Protein AF-A0A6M8VHC8-F1 (afdb_monomer_lite)

Foldseek 3Di:
DFQFAQKEWEWEFDPQWIKIKIFGFPGGDRHDPDFAAPPDPDDPPCVRTPDIDMDTDRDGQADPQQKHKDKDQQAASGKYKYKYDAQKDWQAKDKPPPPFDWWWYADPDRIIIIMTTHNDRDRIMMIITGMDGPPVPLNVVCVVPRRPPQSGVQSVVNNHVHPVPVVPPPPPVPQPPDQKAALVSLCVVLVHDSVVLVVCCVVVNFPADPPRMHGPVSSVVSSVVVVVD

Secondary structure (DSSP, 8-state):
-PEEEEEEEEEEEETTEEEEEEEEEEEEEEE----SB-S-SS-S-GGGEEEEEEEEESS-SS-TTSEEEE--B--TTEEEEEEPPTTEEEEEEEEESTT-EEEEEE-STT-EEEEEE--SS-SB-EEEEEEEE-TT-HHHHHHH-TT-HHHHHHHHHHHHHGGG-TT-S---TTTSS-SEE-HHHHHHHTTS-HHHHHHHHHTTSS--BTTTBEEHHHHHHHHHHHHT-

pLDDT: mean 82.83, std 14.32, range [35.38, 96.88]

Structure (mmCIF, N/CA/C/O backbone):
data_AF-A0A6M8VHC8-F1
#
_entry.id   AF-A0A6M8VHC8-F1
#
loop_
_atom_site.group_PDB
_atom_site.id
_atom_site.type_symbol
_atom_site.label_atom_id
_atom_site.label_alt_id
_atom_site.label_comp_id
_atom_site.label_asym_id
_atom_site.label_entity_id
_atom_site.label_seq_id
_atom_site.pdbx_PDB_ins_code
_atom_site.Cartn_x
_atom_site.Cartn_y
_atom_site.Cartn_z
_atom_site.occupancy
_atom_site.B_iso_or_equiv
_atom_site.auth_seq_id
_atom_site.auth_comp_id
_atom_site.auth_asym_id
_atom_site.auth_atom_id
_atom_site.pdbx_PDB_model_num
ATOM 1 N N . MET A 1 1 ? 18.637 -3.101 5.398 1.00 49.88 1 MET A N 1
ATOM 2 C CA . MET A 1 1 ? 18.986 -3.642 4.068 1.00 49.88 1 MET A CA 1
ATOM 3 C C . MET A 1 1 ? 18.453 -2.667 3.037 1.00 49.88 1 MET A C 1
ATOM 5 O O . MET A 1 1 ? 17.300 -2.279 3.172 1.00 49.88 1 MET A O 1
ATOM 9 N N . SER A 1 2 ? 19.282 -2.208 2.101 1.00 62.84 2 SER A N 1
ATOM 10 C CA . SER A 1 2 ? 18.832 -1.431 0.941 1.00 62.84 2 SER A CA 1
ATOM 11 C C . SER A 1 2 ? 18.176 -2.373 -0.071 1.00 62.84 2 SER A C 1
ATOM 13 O O . SER A 1 2 ? 18.635 -3.503 -0.261 1.00 62.84 2 SER A O 1
ATOM 15 N N . TYR A 1 3 ? 17.077 -1.940 -0.690 1.00 70.50 3 TYR A N 1
ATOM 16 C CA . TYR A 1 3 ? 16.506 -2.662 -1.825 1.00 70.50 3 TYR A CA 1
ATOM 17 C C . TYR A 1 3 ? 17.314 -2.316 -3.067 1.00 70.50 3 TYR A C 1
ATOM 19 O O . TYR A 1 3 ? 17.690 -1.162 -3.254 1.00 70.50 3 TYR A O 1
ATOM 27 N N . LYS A 1 4 ? 17.575 -3.295 -3.930 1.00 81.56 4 LYS A N 1
ATOM 28 C CA . LYS A 1 4 ? 18.072 -3.008 -5.276 1.00 81.56 4 LYS A CA 1
ATOM 29 C C . LYS A 1 4 ? 16.857 -2.838 -6.166 1.00 81.56 4 LYS A C 1
ATOM 31 O O . LYS A 1 4 ? 16.058 -3.764 -6.222 1.00 81.56 4 LYS A O 1
ATOM 36 N N . LEU A 1 5 ? 16.706 -1.683 -6.807 1.00 84.94 5 LEU A N 1
ATOM 37 C CA . LEU A 1 5 ? 15.570 -1.402 -7.686 1.00 84.94 5 LEU A CA 1
ATOM 38 C C . LEU A 1 5 ? 16.016 -1.233 -9.133 1.00 84.94 5 LEU A C 1
ATOM 40 O O . LEU A 1 5 ? 16.998 -0.543 -9.397 1.00 84.94 5 LEU A O 1
ATOM 44 N N . ASN A 1 6 ? 15.258 -1.807 -10.065 1.00 88.12 6 ASN A N 1
ATOM 45 C CA . ASN A 1 6 ? 15.418 -1.586 -11.509 1.00 88.12 6 ASN A CA 1
ATOM 46 C C . ASN A 1 6 ? 14.180 -0.957 -12.175 1.00 88.12 6 ASN A C 1
ATOM 48 O O . ASN A 1 6 ? 14.287 -0.418 -13.277 1.00 88.12 6 ASN A O 1
ATOM 52 N N . LYS A 1 7 ? 13.022 -1.000 -11.512 1.00 91.62 7 LYS A N 1
ATOM 53 C CA . LYS A 1 7 ? 11.763 -0.452 -12.006 1.00 91.62 7 LYS A CA 1
ATOM 54 C C . LYS A 1 7 ? 10.879 -0.020 -10.848 1.00 91.62 7 LYS A C 1
ATOM 56 O O . LYS A 1 7 ? 10.803 -0.699 -9.823 1.00 91.62 7 LYS A O 1
ATOM 61 N N . ILE A 1 8 ? 10.208 1.109 -11.029 1.00 91.88 8 ILE A N 1
ATOM 62 C CA . ILE A 1 8 ? 9.225 1.644 -10.092 1.00 91.88 8 ILE A CA 1
ATOM 63 C C . ILE A 1 8 ? 7.932 1.866 -10.868 1.00 91.88 8 ILE A C 1
ATOM 65 O O . ILE A 1 8 ? 7.933 2.551 -11.890 1.00 91.88 8 ILE A O 1
ATOM 69 N N . ILE A 1 9 ? 6.832 1.303 -10.389 1.00 93.94 9 ILE A N 1
ATOM 70 C CA . ILE A 1 9 ? 5.489 1.630 -10.867 1.00 93.94 9 ILE A CA 1
ATOM 71 C C . ILE A 1 9 ? 4.755 2.280 -9.703 1.00 93.94 9 ILE A C 1
ATOM 73 O O . ILE A 1 9 ? 4.694 1.705 -8.623 1.00 93.94 9 ILE A O 1
ATOM 77 N N . PHE A 1 10 ? 4.225 3.476 -9.910 1.00 93.06 10 PHE A N 1
ATOM 78 C CA . PHE A 1 10 ? 3.461 4.208 -8.911 1.00 93.06 10 PHE A CA 1
ATOM 79 C C . PHE A 1 10 ? 2.062 4.463 -9.463 1.00 93.06 10 PHE A C 1
ATOM 81 O O . PHE A 1 10 ? 1.907 5.209 -10.423 1.00 93.06 10 PHE A O 1
ATOM 88 N N . GLU A 1 11 ? 1.059 3.844 -8.857 1.00 94.88 11 GLU A N 1
ATOM 89 C CA . GLU A 1 11 ? -0.348 4.000 -9.199 1.00 94.88 11 GLU A CA 1
ATOM 90 C C . GLU A 1 11 ? -1.107 4.752 -8.100 1.00 94.88 11 GLU A C 1
ATOM 92 O O . GLU A 1 11 ? -0.976 4.434 -6.915 1.00 94.88 11 GLU A O 1
ATOM 97 N N . ARG A 1 12 ? -1.878 5.766 -8.499 1.00 94.44 12 ARG A N 1
ATOM 98 C CA . ARG A 1 12 ? -2.651 6.646 -7.617 1.00 94.44 12 ARG A CA 1
ATOM 99 C C . ARG A 1 12 ? -4.134 6.487 -7.878 1.00 94.44 12 ARG A C 1
ATOM 101 O O . ARG A 1 12 ? -4.587 6.759 -8.987 1.00 94.44 12 ARG A O 1
ATOM 108 N N . ASP A 1 13 ? -4.867 6.071 -6.857 1.00 95.50 13 ASP A N 1
ATOM 109 C CA . ASP A 1 13 ? -6.321 5.949 -6.881 1.00 95.50 13 ASP A CA 1
ATOM 110 C C . ASP A 1 13 ? -7.000 7.303 -6.659 1.00 95.50 13 ASP A C 1
ATOM 112 O O . ASP A 1 13 ? -6.651 8.055 -5.747 1.00 95.50 13 ASP A O 1
ATOM 116 N N . TRP A 1 14 ? -8.030 7.570 -7.457 1.00 93.00 14 TRP A N 1
ATOM 117 C CA . TRP A 1 14 ? -8.882 8.745 -7.355 1.00 93.00 14 TRP A CA 1
ATOM 118 C C . TRP A 1 14 ? -10.358 8.348 -7.469 1.00 93.00 14 TRP A C 1
ATOM 120 O O . TRP A 1 14 ? -10.718 7.329 -8.054 1.00 93.00 14 TRP A O 1
ATOM 130 N N . ASP A 1 15 ? -11.263 9.204 -6.990 1.00 89.50 15 ASP A N 1
ATOM 131 C CA . ASP A 1 15 ? -12.710 8.960 -7.127 1.00 89.50 15 ASP A CA 1
ATOM 132 C C . ASP A 1 15 ? -13.170 8.833 -8.588 1.00 89.50 15 ASP A C 1
ATOM 134 O O . ASP A 1 15 ? -14.149 8.145 -8.881 1.00 89.50 15 ASP A O 1
ATOM 138 N N . TRP A 1 16 ? -12.471 9.504 -9.503 1.00 90.94 16 TRP A N 1
ATOM 139 C CA . TRP A 1 16 ? -12.795 9.551 -10.926 1.00 90.94 16 TRP A CA 1
ATOM 140 C C . TRP A 1 16 ? -12.050 8.506 -11.766 1.00 90.94 16 TRP A C 1
ATOM 142 O O . TRP A 1 16 ? -12.351 8.376 -12.951 1.00 90.94 16 TRP A O 1
ATOM 152 N N . GLY A 1 17 ? -11.072 7.789 -11.207 1.00 93.12 17 GLY A N 1
ATOM 153 C CA . GLY A 1 17 ? -10.149 6.984 -12.001 1.00 93.12 17 GLY A CA 1
ATOM 154 C C . GLY A 1 17 ? -8.823 6.731 -11.299 1.00 93.12 17 GLY A C 1
ATOM 155 O O . GLY A 1 17 ? -8.775 6.636 -10.078 1.00 93.12 17 GLY A O 1
ATOM 156 N N . TYR A 1 18 ? -7.744 6.619 -12.066 1.00 95.38 18 TYR A N 1
ATOM 157 C CA . TYR A 1 18 ? -6.399 6.482 -11.515 1.00 95.38 18 TYR A CA 1
ATOM 158 C C . TYR A 1 18 ? -5.318 6.982 -12.473 1.00 95.38 18 TYR A C 1
ATOM 160 O O . TYR A 1 18 ? -5.522 7.100 -13.686 1.00 95.38 18 TYR A O 1
ATOM 168 N N . GLU A 1 19 ? -4.149 7.255 -11.905 1.00 94.94 19 GLU A N 1
ATOM 169 C CA . GLU A 1 19 ? -2.941 7.643 -12.630 1.00 94.94 19 GLU A CA 1
ATOM 170 C C . GLU A 1 19 ? -1.844 6.611 -12.385 1.00 94.94 19 GLU A C 1
ATOM 172 O O . GLU A 1 19 ? -1.591 6.237 -11.244 1.00 94.94 19 GLU A O 1
ATOM 177 N N . THR A 1 20 ? -1.151 6.186 -13.436 1.00 94.31 20 THR A N 1
ATOM 178 C CA . THR A 1 20 ? -0.015 5.266 -13.334 1.00 94.31 20 THR A CA 1
ATOM 179 C C . THR A 1 20 ? 1.246 5.941 -13.850 1.00 94.31 20 THR A C 1
ATOM 181 O O . THR A 1 20 ? 1.299 6.425 -14.978 1.00 94.31 20 THR A O 1
ATOM 184 N N . TYR A 1 21 ? 2.308 5.907 -13.057 1.00 91.81 21 TYR A N 1
ATOM 185 C CA . TYR A 1 21 ? 3.626 6.420 -13.396 1.00 91.81 21 TYR A CA 1
ATOM 186 C C . TYR A 1 21 ? 4.632 5.275 -13.395 1.00 91.81 21 TYR A C 1
ATOM 188 O O . TYR A 1 21 ? 4.959 4.715 -12.351 1.00 91.81 21 TYR A O 1
ATOM 196 N N . THR A 1 22 ? 5.138 4.918 -14.573 1.00 92.38 22 THR A N 1
ATOM 197 C CA . THR A 1 22 ? 6.193 3.904 -14.702 1.00 92.38 22 THR A CA 1
ATOM 198 C C . THR A 1 22 ? 7.549 4.566 -14.896 1.00 92.38 22 THR A C 1
ATOM 200 O O . THR A 1 22 ? 7.709 5.390 -15.800 1.00 92.38 22 THR A O 1
ATOM 203 N N . TYR A 1 23 ? 8.520 4.162 -14.082 1.00 90.56 23 TYR A N 1
ATOM 204 C CA . TYR A 1 23 ? 9.915 4.577 -14.140 1.00 90.56 23 TYR A CA 1
ATOM 205 C C . TYR A 1 23 ? 10.796 3.346 -14.339 1.00 90.56 23 TYR A C 1
ATOM 207 O O . TYR A 1 23 ? 10.978 2.543 -13.422 1.00 90.56 23 TYR A O 1
ATOM 215 N N . ASP A 1 24 ? 11.371 3.217 -15.529 1.00 89.19 24 ASP A N 1
ATOM 216 C CA . ASP A 1 24 ? 12.430 2.242 -15.775 1.00 89.19 24 ASP A CA 1
ATOM 217 C C . ASP A 1 24 ? 13.766 2.875 -15.361 1.00 89.19 24 ASP A C 1
ATOM 219 O O . ASP A 1 24 ? 14.033 4.039 -15.682 1.00 89.19 24 ASP A O 1
ATOM 223 N N . LEU A 1 25 ? 14.613 2.141 -14.640 1.00 86.44 25 LEU A N 1
ATOM 224 C CA . LEU A 1 25 ? 15.902 2.639 -14.156 1.00 86.44 25 LEU A CA 1
ATOM 225 C C . LEU A 1 25 ? 17.043 2.150 -15.058 1.00 86.44 25 LEU A C 1
ATOM 227 O O . LEU A 1 25 ? 17.013 1.038 -15.580 1.00 86.44 25 LEU A O 1
ATOM 231 N N . LYS A 1 26 ? 18.062 2.991 -15.275 1.00 76.81 26 LYS A N 1
ATOM 232 C CA . LYS A 1 26 ? 19.232 2.663 -16.117 1.00 76.81 26 LYS A CA 1
ATOM 233 C C . LYS A 1 26 ? 20.161 1.649 -15.464 1.00 76.81 26 LYS A C 1
ATOM 235 O O . LYS A 1 26 ? 20.796 0.856 -16.151 1.00 76.81 26 LYS A O 1
ATOM 240 N N . THR A 1 27 ? 20.274 1.723 -14.147 1.00 73.38 27 THR A N 1
ATOM 241 C CA . THR A 1 27 ? 21.128 0.871 -13.325 1.00 73.38 27 THR A CA 1
ATOM 242 C C . THR A 1 27 ? 20.366 0.491 -12.073 1.00 73.38 27 THR A C 1
ATOM 244 O O . THR A 1 27 ? 19.494 1.242 -11.634 1.00 73.38 27 THR A O 1
ATOM 247 N N . GLU A 1 28 ? 20.722 -0.644 -11.476 1.00 77.81 28 GLU A N 1
ATOM 248 C CA . GLU A 1 28 ? 20.210 -0.988 -10.154 1.00 77.81 28 GLU A CA 1
ATOM 249 C C . GLU A 1 28 ? 20.596 0.107 -9.163 1.00 77.81 28 GLU A C 1
ATOM 251 O O . GLU A 1 28 ? 21.781 0.396 -8.979 1.00 77.81 28 GLU A O 1
ATOM 256 N N . ILE A 1 29 ? 19.598 0.730 -8.547 1.00 74.81 29 ILE A N 1
ATOM 257 C CA . ILE A 1 29 ? 19.823 1.716 -7.493 1.00 74.81 29 ILE A CA 1
ATOM 258 C C . ILE A 1 29 ? 19.667 1.038 -6.141 1.00 74.81 29 ILE A C 1
ATOM 260 O O . ILE A 1 29 ? 18.779 0.204 -5.954 1.00 74.81 29 ILE A O 1
ATOM 264 N N . GLU A 1 30 ? 20.504 1.422 -5.182 1.00 70.81 30 GLU A N 1
ATOM 265 C CA . GLU A 1 30 ? 20.215 1.138 -3.785 1.00 70.81 30 GLU A CA 1
ATOM 266 C C . GLU A 1 30 ? 19.152 2.112 -3.302 1.00 70.81 30 GLU A C 1
ATOM 268 O O . GLU A 1 30 ? 19.402 3.300 -3.099 1.00 70.81 30 GLU A O 1
ATOM 273 N N . PHE A 1 31 ? 17.943 1.599 -3.135 1.00 67.69 31 PHE A N 1
ATOM 274 C CA . PHE A 1 31 ? 16.852 2.355 -2.572 1.00 67.69 31 PHE A CA 1
ATOM 275 C C . PHE A 1 31 ? 16.865 2.192 -1.050 1.00 67.69 31 PHE A C 1
ATOM 277 O O . PHE A 1 31 ? 16.838 1.057 -0.546 1.00 67.69 31 PHE A O 1
ATOM 284 N N . PRO A 1 32 ? 16.953 3.300 -0.294 1.00 62.78 32 PRO A N 1
ATOM 285 C CA . PRO A 1 32 ? 17.014 3.228 1.150 1.00 62.78 32 PRO A CA 1
ATOM 286 C C . PRO A 1 32 ? 15.707 2.649 1.681 1.00 62.78 32 PRO A C 1
ATOM 288 O O . PRO A 1 32 ? 14.615 3.007 1.241 1.00 62.78 32 PRO A O 1
ATOM 291 N N . PHE A 1 33 ? 15.818 1.779 2.680 1.00 62.81 33 PHE A N 1
ATOM 292 C CA . PHE A 1 33 ? 14.670 1.477 3.516 1.00 62.81 33 PHE A CA 1
ATOM 293 C C . PHE A 1 33 ? 14.311 2.752 4.291 1.00 62.81 33 PHE A C 1
ATOM 295 O O . PHE A 1 33 ? 14.992 3.116 5.249 1.00 62.81 33 PHE A O 1
ATOM 302 N N . ALA A 1 34 ? 13.281 3.459 3.838 1.00 62.31 34 ALA A N 1
ATOM 303 C CA . ALA A 1 34 ? 12.659 4.534 4.594 1.00 62.31 34 ALA A CA 1
ATOM 304 C C . ALA A 1 34 ? 11.547 3.931 5.459 1.00 62.31 34 ALA A C 1
ATOM 306 O O . ALA A 1 34 ? 10.824 3.052 4.997 1.00 62.31 34 ALA A O 1
ATOM 307 N N . ALA A 1 35 ? 11.405 4.382 6.703 1.00 59.16 35 ALA A N 1
ATOM 308 C CA . ALA A 1 35 ? 10.263 4.025 7.534 1.00 59.16 35 ALA A CA 1
ATOM 309 C C . ALA A 1 35 ? 9.291 5.215 7.604 1.00 59.16 35 ALA A C 1
ATOM 311 O O . ALA A 1 35 ? 9.679 6.341 7.911 1.00 59.16 35 ALA A O 1
ATOM 312 N N . GLY A 1 36 ? 8.033 4.948 7.251 1.00 54.47 36 GLY A N 1
ATOM 313 C CA . GLY A 1 36 ? 6.850 5.799 7.432 1.00 54.47 36 GLY A CA 1
ATOM 314 C C . GLY A 1 36 ? 6.750 7.103 6.645 1.00 54.47 36 GLY A C 1
ATOM 315 O O . GLY A 1 36 ? 5.730 7.297 5.990 1.00 54.47 36 GLY A O 1
ATOM 316 N N . MET A 1 37 ? 7.748 7.991 6.679 1.00 60.19 37 MET A N 1
ATOM 317 C CA . MET A 1 37 ? 7.710 9.234 5.901 1.00 60.19 37 MET A CA 1
ATOM 318 C C . MET A 1 37 ? 8.506 9.112 4.618 1.00 60.19 37 MET A C 1
ATOM 320 O O . MET A 1 37 ? 9.692 8.782 4.584 1.00 60.19 37 MET A O 1
ATOM 324 N N . LEU A 1 38 ? 7.816 9.426 3.544 1.00 63.31 38 LEU A N 1
ATOM 325 C CA . LEU A 1 38 ? 8.196 9.028 2.220 1.00 63.31 38 LEU A CA 1
ATOM 326 C C . LEU A 1 38 ? 8.705 10.242 1.454 1.00 63.31 38 LEU A C 1
ATOM 328 O O . LEU A 1 38 ? 8.025 10.827 0.625 1.00 63.31 38 LEU A O 1
ATOM 332 N N . GLN A 1 39 ? 9.919 10.678 1.781 1.00 54.94 39 GLN A N 1
ATOM 333 C CA . GLN A 1 39 ? 10.434 11.919 1.201 1.00 54.94 39 GLN A CA 1
ATOM 334 C C . GLN A 1 39 ? 10.867 11.758 -0.268 1.00 54.94 39 GLN A C 1
ATOM 336 O O . GLN A 1 39 ? 11.021 12.770 -0.949 1.00 54.94 39 GLN A O 1
ATOM 341 N N . GLN A 1 40 ? 11.093 10.529 -0.767 1.00 62.09 40 GLN A N 1
ATOM 342 C CA . GLN A 1 40 ? 11.520 10.257 -2.154 1.00 62.09 40 GLN A CA 1
ATOM 343 C C . GLN A 1 40 ? 11.125 8.839 -2.604 1.00 62.09 40 GLN A C 1
ATOM 345 O O . GLN A 1 40 ? 11.887 7.908 -2.371 1.00 62.09 40 GLN A O 1
ATOM 350 N N . LEU A 1 41 ? 9.967 8.660 -3.255 1.00 69.69 41 LEU A N 1
ATOM 351 C CA . LEU A 1 41 ? 9.571 7.367 -3.858 1.00 69.69 41 LEU A CA 1
ATOM 352 C C . LEU A 1 41 ? 10.200 7.050 -5.204 1.00 69.69 41 LEU A C 1
ATOM 354 O O . LEU A 1 41 ? 10.140 5.926 -5.689 1.00 69.69 41 LEU A O 1
ATOM 358 N N . VAL A 1 42 ? 10.770 8.075 -5.813 1.00 69.88 42 VAL A N 1
ATOM 359 C CA . VAL A 1 42 ? 11.380 8.038 -7.128 1.00 69.88 42 VAL A CA 1
ATOM 360 C C . VAL A 1 42 ? 12.736 8.720 -6.983 1.00 69.88 42 VAL A C 1
ATOM 362 O O . VAL A 1 42 ? 12.837 9.699 -6.231 1.00 69.88 42 VAL A O 1
ATOM 365 N N . PRO A 1 43 ? 13.787 8.237 -7.663 1.00 68.44 43 PRO A N 1
ATOM 366 C CA . PRO A 1 43 ? 15.087 8.886 -7.632 1.00 68.44 43 PRO A CA 1
ATOM 367 C C . PRO A 1 43 ? 14.989 10.374 -7.967 1.00 68.44 43 PRO A C 1
ATOM 369 O O . PRO A 1 43 ? 14.463 10.754 -9.014 1.00 68.44 43 PRO A O 1
ATOM 372 N N . LYS A 1 44 ? 15.534 11.227 -7.090 1.00 71.12 44 LYS A N 1
ATOM 373 C CA . LYS A 1 44 ? 15.691 12.663 -7.380 1.00 71.12 44 LYS A CA 1
ATOM 374 C C . LYS A 1 44 ? 16.585 12.895 -8.592 1.00 71.12 44 LYS A C 1
ATOM 376 O O . LYS A 1 44 ? 16.361 13.830 -9.361 1.00 71.12 44 LYS A O 1
ATOM 381 N N . ASP A 1 45 ? 17.595 12.046 -8.751 1.00 75.19 45 ASP A N 1
ATOM 382 C CA . ASP A 1 45 ? 18.476 12.077 -9.903 1.00 75.19 45 ASP A CA 1
ATOM 383 C C . ASP A 1 45 ? 17.782 11.455 -11.120 1.00 75.19 45 ASP A C 1
ATOM 385 O O . ASP A 1 45 ? 17.828 10.248 -11.361 1.00 75.19 45 ASP A O 1
ATOM 389 N N . LYS A 1 46 ? 17.157 12.318 -11.927 1.00 75.12 46 LYS A N 1
ATOM 390 C CA . LYS A 1 46 ? 16.508 11.925 -13.183 1.00 75.12 46 LYS A CA 1
ATOM 391 C C . LYS A 1 46 ? 17.469 11.258 -14.168 1.00 75.12 46 LYS A C 1
ATOM 393 O O . LYS A 1 46 ? 17.002 10.571 -15.072 1.00 75.12 46 LYS A O 1
ATOM 398 N N . SER A 1 47 ? 18.788 11.422 -14.017 1.00 73.94 47 SER A N 1
ATOM 399 C CA . SER A 1 47 ? 19.762 10.745 -14.875 1.00 73.94 47 SER A CA 1
ATOM 400 C C . SER A 1 47 ? 19.699 9.220 -14.735 1.00 73.94 47 SER A C 1
ATOM 402 O O . SER A 1 47 ? 20.019 8.524 -15.701 1.00 73.94 47 SER A O 1
ATOM 404 N N . GLN A 1 48 ? 19.207 8.714 -13.596 1.00 76.81 48 GLN A N 1
ATOM 405 C CA . GLN A 1 48 ? 19.016 7.291 -13.308 1.00 76.81 48 GLN A CA 1
ATOM 406 C C . GLN A 1 48 ? 17.766 6.701 -13.972 1.00 76.81 48 GLN A C 1
ATOM 408 O O . GLN A 1 48 ? 17.644 5.482 -14.050 1.00 76.81 48 GLN A O 1
ATOM 413 N N . ILE A 1 49 ? 16.856 7.535 -14.482 1.00 80.12 49 ILE A N 1
ATOM 414 C CA . ILE A 1 49 ? 15.613 7.105 -15.126 1.00 80.12 49 ILE A CA 1
ATOM 415 C C . ILE A 1 49 ? 15.883 6.937 -16.625 1.00 80.12 49 ILE A C 1
ATOM 417 O O . ILE A 1 49 ? 16.319 7.867 -17.308 1.00 80.12 49 ILE A O 1
ATOM 421 N N . SER A 1 50 ? 15.672 5.729 -17.144 1.00 79.88 50 SER A N 1
ATOM 422 C CA . SER A 1 50 ? 15.822 5.406 -18.566 1.00 79.88 50 SER A CA 1
ATOM 423 C C . SER A 1 50 ? 14.557 5.745 -19.348 1.00 79.88 50 SER A C 1
ATOM 425 O O . SER A 1 50 ? 14.640 6.257 -20.464 1.00 79.88 50 SER A O 1
ATOM 427 N N . ARG A 1 51 ? 13.388 5.509 -18.746 1.00 81.06 51 ARG A N 1
ATOM 428 C CA . ARG A 1 51 ? 12.085 5.763 -19.355 1.00 81.06 51 ARG A CA 1
ATOM 429 C C . ARG A 1 51 ? 11.072 6.193 -18.305 1.00 81.06 51 ARG A C 1
ATOM 431 O O . ARG A 1 51 ? 11.049 5.662 -17.200 1.00 81.06 51 ARG A O 1
ATOM 438 N N . TYR A 1 52 ? 10.216 7.133 -18.694 1.00 84.25 52 TYR A N 1
ATOM 439 C CA . TYR A 1 52 ? 9.059 7.576 -17.926 1.00 84.25 52 TYR A CA 1
ATOM 440 C C . TYR A 1 52 ? 7.802 7.455 -18.790 1.00 84.25 52 TYR A C 1
ATOM 442 O O . TYR A 1 52 ? 7.794 7.926 -19.931 1.00 84.25 52 TYR A O 1
ATOM 450 N N . LYS A 1 53 ? 6.757 6.811 -18.264 1.00 83.31 53 LYS A N 1
ATOM 451 C CA . LYS A 1 53 ? 5.462 6.660 -18.939 1.00 83.31 53 LYS A CA 1
ATOM 452 C C . LYS A 1 53 ? 4.323 6.964 -17.955 1.00 83.31 53 LYS A C 1
ATOM 454 O O . LYS A 1 53 ? 4.038 6.102 -17.122 1.00 83.31 53 LYS A O 1
ATOM 459 N N . PRO A 1 54 ? 3.699 8.154 -18.032 1.00 88.38 54 PRO A N 1
ATOM 460 C CA . PRO A 1 54 ? 2.438 8.422 -17.358 1.00 88.38 54 PRO A CA 1
ATOM 461 C C . PRO A 1 54 ? 1.275 7.823 -18.156 1.00 88.38 54 PRO A C 1
ATOM 463 O O . PRO A 1 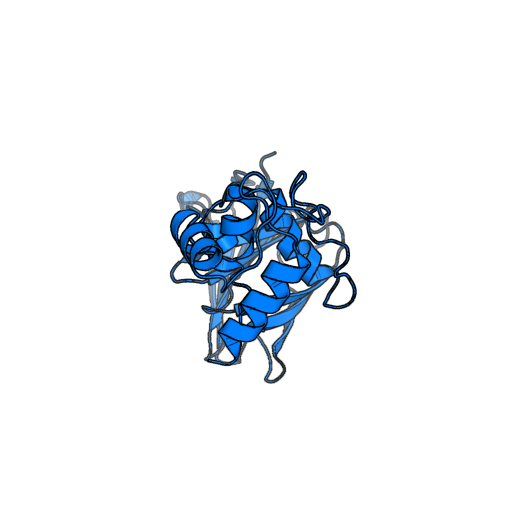54 ? 1.294 7.836 -19.390 1.00 88.38 54 PRO A O 1
ATOM 466 N N . ASP A 1 55 ? 0.274 7.320 -17.452 1.00 93.06 55 ASP A N 1
ATOM 467 C CA . ASP A 1 55 ? -0.980 6.828 -18.011 1.00 93.06 55 ASP A CA 1
ATOM 468 C C . ASP A 1 55 ? -2.141 7.259 -17.112 1.00 93.06 55 ASP A C 1
ATOM 470 O O . ASP A 1 55 ? -1.985 7.318 -15.893 1.00 93.06 55 ASP A O 1
ATOM 474 N N . ILE A 1 56 ? -3.282 7.597 -17.710 1.00 94.12 56 ILE A N 1
ATOM 475 C CA . ILE A 1 56 ? -4.476 8.039 -16.982 1.00 94.12 56 ILE A CA 1
ATOM 476 C C . ILE A 1 56 ? -5.649 7.185 -17.434 1.00 94.12 56 ILE A C 1
ATOM 478 O O . ILE A 1 56 ? -5.963 7.116 -18.622 1.00 94.12 56 ILE A O 1
ATOM 482 N N . SER A 1 57 ? -6.335 6.591 -16.467 1.00 94.44 57 SER A N 1
ATOM 483 C CA . SER A 1 57 ? -7.577 5.870 -16.690 1.00 94.44 57 SER A CA 1
ATOM 484 C C . SER A 1 57 ? -8.720 6.595 -16.001 1.00 94.44 57 SER A C 1
ATOM 486 O O . SER A 1 57 ? -8.647 6.912 -14.820 1.00 94.44 57 SER A O 1
ATOM 488 N N . TYR A 1 58 ? -9.812 6.810 -16.731 1.00 93.62 58 TYR A N 1
ATOM 489 C CA . TYR A 1 58 ? -11.068 7.333 -16.178 1.00 93.62 58 TYR A CA 1
ATOM 490 C C . TYR A 1 58 ? -11.983 6.223 -15.642 1.00 93.62 58 TYR A C 1
ATOM 492 O O . TYR A 1 58 ? -13.143 6.461 -15.315 1.00 93.62 58 TYR A O 1
ATOM 500 N N . THR A 1 59 ? -11.488 4.983 -15.605 1.00 91.56 59 THR A N 1
ATOM 501 C CA . THR A 1 59 ? -12.186 3.880 -14.946 1.00 91.56 59 THR A CA 1
ATOM 502 C C . THR A 1 59 ? -11.682 3.800 -13.510 1.00 91.56 59 THR A C 1
ATOM 504 O O . THR A 1 59 ? -10.468 3.711 -13.330 1.00 91.56 59 THR A O 1
ATOM 507 N N . PRO A 1 60 ? -12.564 3.814 -12.495 1.00 93.19 60 PRO A N 1
ATOM 508 C CA . PRO A 1 60 ? -12.154 3.670 -11.102 1.00 93.19 60 PRO A CA 1
ATOM 509 C C . PRO A 1 60 ? -11.287 2.428 -10.885 1.00 93.19 60 PRO A C 1
ATOM 511 O O . PRO A 1 60 ? -11.622 1.346 -11.377 1.00 93.19 60 PRO A O 1
ATOM 514 N N . LEU A 1 61 ? -10.199 2.575 -10.123 1.00 95.25 61 LEU A N 1
ATOM 515 C CA . LEU A 1 61 ? -9.284 1.468 -9.826 1.00 95.25 61 LEU A CA 1
ATOM 516 C C . LEU A 1 61 ? -9.973 0.366 -9.016 1.00 95.25 61 LEU A C 1
ATOM 518 O O . LEU A 1 61 ? -9.721 -0.827 -9.202 1.00 95.25 61 LEU A O 1
ATOM 522 N N . PHE A 1 62 ? -10.871 0.781 -8.125 1.00 95.69 62 PHE A N 1
ATOM 523 C CA . PHE A 1 62 ? -11.745 -0.087 -7.355 1.00 95.69 62 PHE A CA 1
ATOM 524 C C . PHE A 1 62 ? -13.162 -0.030 -7.914 1.00 95.69 62 PHE A C 1
ATOM 526 O O . PHE A 1 62 ? -13.712 1.043 -8.162 1.00 95.69 62 PHE A O 1
ATOM 533 N N . ASN A 1 63 ? -13.786 -1.195 -8.070 1.00 91.56 63 ASN A N 1
ATOM 534 C CA . ASN A 1 63 ? -15.170 -1.271 -8.520 1.00 91.56 63 ASN A CA 1
ATOM 535 C C . ASN A 1 63 ? -16.151 -0.720 -7.461 1.00 91.56 63 ASN A C 1
ATOM 537 O O . ASN A 1 63 ? -15.771 -0.361 -6.348 1.00 91.56 63 ASN A O 1
ATOM 541 N N . ALA A 1 64 ? -17.448 -0.711 -7.777 1.00 88.56 64 ALA A N 1
ATOM 542 C CA . ALA A 1 64 ? -18.490 -0.220 -6.867 1.00 88.56 64 ALA A CA 1
ATOM 543 C C . ALA A 1 64 ? -18.565 -0.969 -5.517 1.00 88.56 64 ALA A C 1
ATOM 545 O O . ALA A 1 64 ? -19.102 -0.440 -4.547 1.00 88.56 64 ALA A O 1
ATOM 546 N N . SER A 1 65 ? -18.030 -2.191 -5.438 1.00 89.06 65 SER A N 1
ATOM 547 C CA . SER A 1 65 ? -17.911 -2.972 -4.199 1.00 89.06 65 SER A CA 1
ATOM 548 C C . SER A 1 65 ? -16.586 -2.739 -3.463 1.00 89.06 65 SER A C 1
ATOM 550 O O . SER A 1 65 ? -16.319 -3.410 -2.469 1.00 89.06 65 SER A O 1
ATOM 552 N N . GLY A 1 66 ? -15.751 -1.815 -3.945 1.00 92.81 66 GLY A N 1
ATOM 553 C CA . GLY A 1 66 ? -14.442 -1.511 -3.380 1.00 92.81 66 GLY A CA 1
ATOM 554 C C . GLY A 1 66 ? -13.386 -2.574 -3.670 1.00 92.81 66 GLY A C 1
ATOM 555 O O . GLY A 1 66 ? -12.438 -2.665 -2.903 1.00 92.81 66 GLY A O 1
ATOM 556 N N . LEU A 1 67 ? -13.541 -3.396 -4.715 1.00 93.56 67 LEU A N 1
ATOM 557 C CA . LEU A 1 67 ? -12.618 -4.484 -5.067 1.00 93.56 67 LEU A CA 1
ATOM 558 C C . LEU A 1 67 ? -11.754 -4.123 -6.278 1.00 93.56 67 LEU A C 1
ATOM 560 O O . LEU A 1 67 ? -12.245 -3.501 -7.221 1.00 93.56 67 LEU A O 1
ATOM 564 N N . THR A 1 68 ? -10.508 -4.593 -6.289 1.00 96.00 68 THR A N 1
ATOM 565 C CA . THR A 1 68 ? -9.598 -4.490 -7.436 1.00 96.00 68 THR A CA 1
ATOM 566 C C . THR A 1 68 ? -8.750 -5.752 -7.622 1.00 96.00 68 THR A C 1
ATOM 568 O O . THR A 1 68 ? -8.566 -6.548 -6.695 1.00 96.00 68 THR A O 1
ATOM 571 N N . SER A 1 69 ? -8.238 -5.937 -8.838 1.00 95.31 69 SER A N 1
ATOM 572 C CA . SER A 1 69 ? -7.291 -6.989 -9.207 1.00 95.31 69 SER A CA 1
ATOM 573 C C . SER A 1 69 ? -6.277 -6.414 -10.187 1.00 95.31 69 SER A C 1
ATOM 575 O O . SER A 1 69 ? -6.620 -6.094 -11.322 1.00 95.31 69 SER A O 1
ATOM 577 N N . LEU A 1 70 ? -5.029 -6.328 -9.750 1.00 95.94 70 LEU A N 1
ATOM 578 C CA . LEU A 1 70 ? -3.926 -5.690 -10.455 1.00 95.94 70 LEU A CA 1
ATOM 579 C C . LEU A 1 70 ? -2.862 -6.738 -10.774 1.00 95.94 70 LEU A C 1
ATOM 581 O O . LEU A 1 70 ? -2.614 -7.640 -9.972 1.00 95.94 70 LEU A O 1
ATOM 585 N N . ALA A 1 71 ? -2.233 -6.620 -11.940 1.00 96.12 71 ALA A N 1
ATOM 586 C CA . ALA A 1 71 ? -1.155 -7.511 -12.370 1.00 96.12 71 ALA A CA 1
ATOM 587 C C . ALA A 1 71 ? 0.053 -6.722 -12.916 1.00 96.12 71 ALA A C 1
ATOM 589 O O . ALA A 1 71 ? 0.440 -6.922 -14.075 1.00 96.12 71 ALA A O 1
ATOM 590 N N . PRO A 1 72 ? 0.622 -5.776 -12.140 1.00 94.75 72 PRO A N 1
ATOM 591 C CA . PRO A 1 72 ? 1.675 -4.905 -12.639 1.00 94.75 72 PRO A CA 1
ATOM 592 C C . PRO A 1 72 ? 2.919 -5.707 -13.043 1.00 94.75 72 PRO A C 1
ATOM 594 O O . PRO A 1 72 ? 3.392 -6.589 -12.322 1.00 94.75 72 PRO A O 1
ATOM 597 N N . ASP A 1 73 ? 3.462 -5.374 -14.213 1.00 94.56 73 ASP A N 1
ATOM 598 C CA . ASP A 1 73 ? 4.724 -5.910 -14.729 1.00 94.56 73 ASP A CA 1
ATOM 599 C C . ASP A 1 73 ? 5.900 -5.126 -14.131 1.00 94.56 73 ASP A C 1
ATOM 601 O O . ASP A 1 73 ? 6.488 -4.252 -14.773 1.00 94.56 73 ASP A O 1
ATOM 605 N N . VAL A 1 74 ? 6.188 -5.363 -12.852 1.00 92.69 74 VAL A N 1
ATOM 606 C CA . VAL A 1 74 ? 7.281 -4.686 -12.136 1.00 92.69 74 VAL A CA 1
ATOM 607 C C . VAL A 1 74 ? 8.660 -5.247 -12.475 1.00 92.69 74 VAL A C 1
ATOM 609 O O . VAL A 1 74 ? 9.653 -4.564 -12.261 1.00 92.69 74 VAL A O 1
ATOM 612 N N . GLY A 1 75 ? 8.748 -6.454 -13.025 1.00 92.88 75 GLY A N 1
ATOM 613 C CA . GLY A 1 75 ? 10.016 -7.143 -13.220 1.00 92.88 75 GLY A CA 1
ATOM 614 C C . GLY A 1 75 ? 10.629 -7.666 -11.910 1.00 92.88 75 GLY A C 1
ATOM 615 O O . GLY A 1 75 ? 10.210 -7.285 -10.808 1.00 92.88 75 GLY A O 1
ATOM 616 N N . PRO A 1 76 ? 11.659 -8.524 -12.004 1.00 92.06 76 PRO A N 1
ATOM 617 C CA . PRO A 1 76 ? 12.496 -8.890 -10.866 1.00 92.06 76 PRO A CA 1
ATOM 618 C C . PRO A 1 76 ? 13.128 -7.648 -10.253 1.00 92.06 76 PRO A C 1
ATOM 620 O O . PRO A 1 76 ? 13.632 -6.823 -11.005 1.00 92.06 76 PRO A O 1
ATOM 623 N N . ARG A 1 77 ? 13.172 -7.525 -8.922 1.00 90.75 77 ARG A N 1
ATOM 624 C CA . ARG A 1 77 ? 13.713 -6.340 -8.219 1.00 90.75 77 ARG A CA 1
ATOM 625 C C . ARG A 1 77 ? 12.959 -5.036 -8.523 1.00 90.75 77 ARG A C 1
ATOM 627 O O . ARG A 1 77 ? 13.475 -3.950 -8.266 1.00 90.75 77 ARG A O 1
ATOM 634 N N . GLY A 1 78 ? 11.741 -5.128 -9.045 1.00 92.62 78 GLY A N 1
ATOM 635 C CA . GLY A 1 78 ? 10.854 -3.986 -9.197 1.00 92.62 78 GLY A CA 1
ATOM 636 C C . GLY A 1 78 ? 10.046 -3.708 -7.935 1.00 92.62 78 GLY A C 1
ATOM 637 O O . GLY A 1 78 ? 9.880 -4.575 -7.073 1.00 92.62 78 GLY A O 1
ATOM 638 N N . ILE A 1 79 ? 9.511 -2.495 -7.839 1.00 92.88 79 ILE A N 1
ATOM 639 C CA . ILE A 1 79 ? 8.577 -2.111 -6.783 1.00 92.88 79 ILE A CA 1
ATOM 640 C C . ILE A 1 79 ? 7.324 -1.473 -7.379 1.00 92.88 79 ILE A C 1
ATOM 642 O O . ILE A 1 79 ? 7.401 -0.651 -8.294 1.00 92.88 79 ILE A O 1
ATOM 646 N N . TYR A 1 80 ? 6.170 -1.877 -6.858 1.00 95.00 80 TYR A N 1
ATOM 647 C CA . TYR A 1 80 ? 4.881 -1.263 -7.148 1.00 95.00 80 TYR A CA 1
ATOM 648 C C . TYR A 1 80 ? 4.406 -0.483 -5.922 1.00 95.00 80 TYR A C 1
ATOM 650 O O . TYR A 1 80 ? 4.458 -0.996 -4.805 1.00 95.00 80 TYR A O 1
ATOM 658 N N . TYR A 1 81 ? 3.952 0.746 -6.131 1.00 94.56 81 TYR A N 1
ATOM 659 C CA . TYR A 1 81 ? 3.331 1.591 -5.122 1.00 94.56 81 TYR A CA 1
ATOM 660 C C . TYR A 1 81 ? 1.875 1.822 -5.491 1.00 94.56 81 TYR A C 1
ATOM 662 O O . TYR A 1 81 ? 1.583 2.233 -6.610 1.00 94.56 81 TYR A O 1
ATOM 670 N N . LEU A 1 82 ? 0.989 1.579 -4.532 1.00 96.00 82 LEU A N 1
ATOM 671 C CA . LEU A 1 82 ? -0.434 1.870 -4.616 1.00 96.00 82 LEU A CA 1
ATOM 672 C C . LEU A 1 82 ? -0.776 2.943 -3.589 1.00 96.00 82 LEU A C 1
ATOM 674 O O . LEU A 1 82 ? -0.805 2.659 -2.392 1.00 96.00 82 LEU A O 1
ATOM 678 N N . GLU A 1 83 ? -1.030 4.158 -4.052 1.00 95.19 83 GLU A N 1
ATOM 679 C CA . GLU A 1 83 ? -1.544 5.254 -3.233 1.00 95.19 83 GLU A CA 1
ATOM 680 C C . GLU A 1 83 ? -3.065 5.261 -3.295 1.00 95.19 83 GLU A C 1
ATOM 682 O O . GLU A 1 83 ? -3.656 5.333 -4.372 1.00 95.19 83 GLU A O 1
ATOM 687 N N . LEU A 1 84 ? -3.692 5.135 -2.130 1.00 95.94 84 LEU A N 1
ATOM 688 C CA . LEU A 1 84 ? -5.141 5.186 -2.005 1.00 95.94 84 LEU A CA 1
ATOM 689 C C . LEU A 1 84 ? -5.611 6.633 -1.903 1.00 95.94 84 LEU A C 1
ATOM 691 O O . LEU A 1 84 ? -4.954 7.454 -1.259 1.00 95.94 84 LEU A O 1
ATOM 695 N N . ARG A 1 85 ? -6.799 6.910 -2.449 1.00 94.38 85 ARG A N 1
ATOM 696 C CA . ARG A 1 85 ? -7.481 8.192 -2.245 1.00 94.38 85 ARG A CA 1
ATOM 697 C C . ARG A 1 85 ? -7.637 8.527 -0.746 1.00 94.38 85 ARG A C 1
ATOM 699 O O . ARG A 1 85 ? -7.776 7.607 0.070 1.00 94.38 85 ARG A O 1
ATOM 706 N N . PRO A 1 86 ? -7.674 9.821 -0.374 1.00 93.50 86 PRO A N 1
ATOM 707 C CA . PRO A 1 86 ? -7.711 10.251 1.023 1.00 93.50 86 PRO A CA 1
ATOM 708 C C . PRO A 1 86 ? -8.826 9.603 1.855 1.00 93.50 86 PRO A C 1
ATOM 710 O O . PRO A 1 86 ? -9.967 9.470 1.400 1.00 93.50 86 PRO A O 1
ATOM 713 N N . GLY A 1 87 ? -8.506 9.224 3.095 1.00 92.62 87 GLY A N 1
ATOM 714 C CA . GLY A 1 87 ? -9.471 8.654 4.043 1.00 92.62 87 GLY A CA 1
ATOM 715 C C . GLY A 1 87 ? -9.874 7.196 3.780 1.00 92.62 87 GLY A C 1
ATOM 716 O O . GLY A 1 87 ? -10.878 6.733 4.335 1.00 92.62 87 GLY A O 1
ATOM 717 N N . TYR A 1 88 ? -9.123 6.463 2.953 1.00 95.00 88 TYR A N 1
ATOM 718 C CA . TYR A 1 88 ? -9.310 5.029 2.713 1.00 95.00 88 TYR A CA 1
ATOM 719 C C . TYR A 1 88 ? -8.078 4.213 3.113 1.00 95.00 88 TYR A C 1
ATOM 721 O O . TYR A 1 88 ? -6.944 4.683 3.061 1.00 95.00 88 TYR A O 1
ATOM 729 N N . ASN A 1 89 ? -8.310 2.953 3.480 1.00 95.00 89 ASN A N 1
ATOM 730 C CA . ASN A 1 89 ? -7.271 1.962 3.744 1.00 95.00 89 ASN A CA 1
ATOM 731 C C . ASN A 1 89 ? -7.599 0.623 3.050 1.00 95.00 89 ASN A C 1
ATOM 733 O O . ASN A 1 89 ? -8.720 0.405 2.577 1.00 95.00 89 ASN A O 1
ATOM 737 N N . LEU A 1 90 ? -6.617 -0.281 2.969 1.00 94.94 90 LEU A N 1
ATOM 738 C CA . LEU A 1 90 ? -6.862 -1.650 2.512 1.00 94.94 90 LEU A CA 1
ATOM 739 C C . LEU A 1 90 ? -7.496 -2.488 3.627 1.00 94.94 90 LEU A C 1
ATOM 741 O O . LEU A 1 90 ? -6.906 -2.689 4.688 1.00 94.94 90 LEU A O 1
ATOM 745 N N . LYS A 1 91 ? -8.662 -3.057 3.324 1.00 91.25 91 LYS A N 1
ATOM 746 C CA . LYS A 1 91 ? -9.398 -4.000 4.174 1.00 91.25 91 LYS A CA 1
ATOM 747 C C . LYS A 1 91 ? -8.973 -5.450 3.963 1.00 91.25 91 LYS A C 1
ATOM 749 O O . LYS A 1 91 ? -8.903 -6.227 4.913 1.00 91.25 91 LYS A O 1
ATOM 754 N N . GLN A 1 92 ? -8.773 -5.832 2.704 1.00 92.69 92 GLN A N 1
ATOM 755 C CA . GLN A 1 92 ? -8.360 -7.174 2.298 1.00 92.69 92 GLN A CA 1
ATOM 756 C C . GLN A 1 92 ? -7.252 -7.048 1.268 1.00 92.69 92 GLN A C 1
ATOM 758 O O . GLN A 1 92 ? -7.325 -6.183 0.394 1.00 92.69 92 GLN A O 1
ATOM 763 N N . LEU A 1 93 ? -6.244 -7.905 1.369 1.00 94.75 93 LEU A N 1
ATOM 764 C CA . LEU A 1 93 ? -5.088 -7.895 0.492 1.00 94.75 93 LEU A CA 1
ATOM 765 C C . LEU A 1 93 ? -4.594 -9.323 0.257 1.00 94.75 93 LEU A C 1
ATOM 767 O O . LEU A 1 93 ? -4.283 -10.046 1.193 1.00 94.75 93 LEU A O 1
ATOM 771 N N . VAL A 1 94 ? -4.483 -9.718 -1.002 1.00 93.06 94 VAL A N 1
ATOM 772 C CA . VAL A 1 94 ? -3.864 -10.975 -1.422 1.00 93.06 94 VAL A CA 1
ATOM 773 C C . VAL A 1 94 ? -2.805 -10.636 -2.454 1.00 93.06 94 VAL A C 1
ATOM 775 O O . VAL A 1 94 ? -3.094 -9.941 -3.430 1.00 93.06 94 VAL A O 1
ATOM 778 N N . VAL A 1 95 ? -1.588 -11.126 -2.235 1.00 93.50 95 VAL A N 1
ATOM 779 C CA . VAL A 1 95 ? -0.435 -10.868 -3.099 1.00 93.50 95 VAL A CA 1
ATOM 780 C C . VAL A 1 95 ? 0.163 -12.200 -3.542 1.00 93.50 95 VAL A C 1
ATOM 782 O O . VAL A 1 95 ? 0.365 -13.084 -2.715 1.00 93.50 95 VAL A O 1
ATOM 785 N N . ASP A 1 96 ? 0.427 -12.341 -4.839 1.00 89.94 96 ASP A N 1
ATOM 786 C CA . ASP A 1 96 ? 1.183 -13.456 -5.423 1.00 89.94 96 ASP A CA 1
ATOM 787 C C . ASP A 1 96 ? 2.330 -12.888 -6.275 1.00 89.94 96 ASP A C 1
ATOM 789 O O . ASP A 1 96 ? 2.093 -11.989 -7.085 1.00 89.94 96 ASP A O 1
ATOM 793 N N . PRO A 1 97 ? 3.570 -13.380 -6.140 1.00 91.44 97 PRO A N 1
ATOM 794 C CA . PRO A 1 97 ? 4.006 -14.450 -5.239 1.00 91.44 97 PRO A CA 1
ATOM 795 C C . PRO A 1 97 ? 4.073 -14.029 -3.756 1.00 91.44 97 PRO A C 1
ATOM 797 O O . PRO A 1 97 ? 4.175 -12.843 -3.450 1.00 91.44 97 PRO A O 1
ATOM 800 N N . GLU A 1 98 ? 4.008 -14.996 -2.832 1.00 87.94 98 GLU A N 1
ATOM 801 C CA . GLU A 1 98 ? 4.004 -14.748 -1.372 1.00 87.94 98 GLU A CA 1
ATOM 802 C C . GLU A 1 98 ? 5.291 -14.065 -0.878 1.00 87.94 98 GLU A C 1
ATOM 804 O O . GLU A 1 98 ? 5.300 -13.396 0.153 1.00 87.94 98 GLU A O 1
ATOM 809 N N . GLU A 1 99 ? 6.384 -14.202 -1.629 1.00 90.38 99 GLU A N 1
ATOM 810 C CA . GLU A 1 99 ? 7.677 -13.593 -1.338 1.00 90.38 99 GLU A CA 1
ATOM 811 C C . GLU A 1 99 ? 7.705 -12.074 -1.576 1.00 90.38 99 GLU A C 1
ATOM 813 O O . GLU A 1 99 ? 8.700 -11.426 -1.243 1.00 90.38 99 GLU A O 1
ATOM 818 N N . VAL A 1 100 ? 6.652 -11.486 -2.155 1.00 91.88 100 VAL A N 1
ATOM 819 C CA . VAL A 1 100 ? 6.551 -10.032 -2.336 1.00 91.88 100 VAL A CA 1
ATOM 820 C C . VAL A 1 100 ? 6.544 -9.339 -0.976 1.00 91.88 100 VAL A C 1
ATOM 822 O O . VAL A 1 100 ? 5.633 -9.497 -0.161 1.00 91.88 100 VAL A O 1
ATOM 825 N N . ALA A 1 101 ? 7.561 -8.513 -0.735 1.00 91.19 101 ALA A N 1
ATOM 826 C CA . ALA A 1 101 ? 7.657 -7.757 0.503 1.00 91.19 101 ALA A CA 1
ATOM 827 C C . ALA A 1 101 ? 6.693 -6.568 0.451 1.00 91.19 101 ALA A C 1
ATOM 829 O O . ALA A 1 101 ? 6.790 -5.724 -0.442 1.00 91.19 101 ALA A O 1
ATOM 830 N N . THR A 1 102 ? 5.781 -6.509 1.423 1.00 92.00 102 THR A N 1
ATOM 831 C CA . THR A 1 102 ? 4.755 -5.464 1.515 1.00 92.00 102 THR A CA 1
ATOM 832 C C . THR A 1 102 ? 5.026 -4.529 2.693 1.00 92.00 102 THR A C 1
ATOM 834 O O . THR A 1 102 ? 5.312 -4.986 3.805 1.00 92.00 102 THR A O 1
ATOM 837 N N . ASP A 1 103 ? 4.918 -3.222 2.468 1.00 91.31 103 ASP A N 1
ATOM 838 C CA . ASP A 1 103 ? 5.015 -2.200 3.515 1.00 91.31 103 ASP A CA 1
ATOM 839 C C . ASP A 1 103 ? 3.983 -1.086 3.290 1.00 91.31 103 ASP A C 1
ATOM 841 O O . ASP A 1 103 ? 3.318 -1.030 2.254 1.00 91.31 103 ASP A O 1
ATOM 845 N N . ILE A 1 104 ? 3.832 -0.207 4.278 1.00 90.88 104 ILE A N 1
ATOM 846 C CA . ILE A 1 104 ? 2.927 0.939 4.221 1.00 90.88 104 ILE A CA 1
ATOM 847 C C . ILE A 1 104 ? 3.657 2.233 4.582 1.00 90.88 104 ILE A C 1
ATOM 849 O O . ILE A 1 104 ? 4.521 2.282 5.468 1.00 90.88 104 ILE A O 1
ATOM 853 N N . TYR A 1 105 ? 3.280 3.288 3.876 1.00 89.19 105 TYR A N 1
ATOM 854 C CA . TYR A 1 105 ? 3.820 4.629 3.988 1.00 89.19 105 TYR A CA 1
ATOM 855 C C . TYR A 1 105 ? 2.704 5.660 3.969 1.00 89.19 105 TYR A C 1
ATOM 857 O O . TYR A 1 105 ? 1.556 5.376 3.629 1.00 89.19 105 TYR A O 1
ATOM 865 N N . ILE A 1 106 ? 3.089 6.878 4.314 1.00 88.62 106 ILE A N 1
ATOM 866 C CA . ILE A 1 106 ? 2.216 8.036 4.317 1.00 88.62 106 ILE A CA 1
ATOM 867 C C . ILE A 1 106 ? 2.506 8.848 3.066 1.00 88.62 106 ILE A C 1
ATOM 869 O O . ILE A 1 106 ? 3.657 9.237 2.845 1.00 88.62 106 ILE A O 1
ATOM 873 N N . GLY A 1 107 ? 1.469 9.087 2.270 1.00 83.94 107 GLY A N 1
ATOM 874 C CA . GLY A 1 107 ? 1.521 10.024 1.160 1.00 83.94 107 GLY A CA 1
ATOM 875 C C . GLY A 1 107 ? 1.153 11.442 1.588 1.00 83.94 107 GLY A C 1
ATOM 876 O O . GLY A 1 107 ? 0.973 11.758 2.772 1.00 83.94 107 GLY A O 1
ATOM 877 N N . GLU A 1 108 ? 1.066 12.330 0.609 1.00 78.44 108 GLU A N 1
ATOM 878 C CA . GLU A 1 108 ? 0.578 13.687 0.841 1.00 78.44 108 GLU A CA 1
ATOM 879 C C . GLU A 1 108 ? -0.946 13.663 1.069 1.00 78.44 108 GLU A C 1
ATOM 881 O O . GLU A 1 108 ? -1.623 12.711 0.698 1.00 78.44 108 GLU A O 1
ATO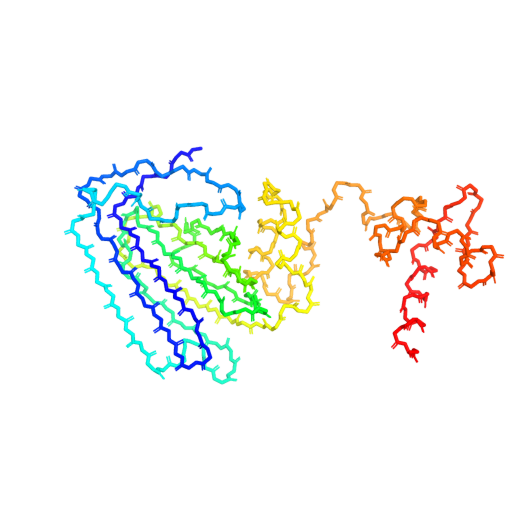M 886 N N . GLU A 1 109 ? -1.493 14.688 1.729 1.00 82.44 109 GLU A N 1
ATOM 887 C CA . GLU A 1 109 ? -2.953 14.893 1.817 1.00 82.44 109 GLU A CA 1
ATOM 888 C C . GLU A 1 109 ? -3.797 13.715 2.365 1.00 82.44 109 GLU A C 1
ATOM 890 O O . GLU A 1 109 ? -4.843 13.392 1.817 1.00 82.44 109 GLU A O 1
ATOM 895 N N . ASP A 1 110 ? -3.405 13.106 3.491 1.00 84.81 110 ASP A N 1
ATOM 896 C CA . ASP A 1 110 ? -4.223 12.064 4.162 1.00 84.81 110 ASP A CA 1
ATOM 897 C C . ASP A 1 110 ? -4.336 10.731 3.390 1.00 84.81 110 ASP A C 1
ATOM 899 O O . ASP A 1 110 ? -5.304 9.981 3.524 1.00 84.81 110 ASP A O 1
ATOM 903 N N . THR A 1 111 ? -3.326 10.422 2.572 1.00 90.69 111 THR A N 1
ATOM 904 C CA . THR A 1 111 ? -3.262 9.190 1.774 1.00 90.69 111 THR A CA 1
ATOM 905 C C . THR A 1 111 ? -2.340 8.131 2.385 1.00 90.69 111 THR A C 1
ATOM 907 O O . THR A 1 111 ? -1.330 8.417 3.044 1.00 90.69 111 THR A O 1
ATOM 910 N N . LEU A 1 112 ? -2.691 6.867 2.141 1.00 92.94 112 LEU A N 1
ATOM 911 C CA . LEU A 1 112 ? -1.881 5.702 2.484 1.00 92.94 112 LEU A CA 1
ATOM 912 C C . LEU A 1 112 ? -1.286 5.103 1.214 1.00 92.94 112 LEU A C 1
ATOM 914 O O . LEU A 1 112 ? -2.000 4.858 0.243 1.00 92.94 112 LEU A O 1
ATOM 918 N N . ILE A 1 113 ? 0.014 4.819 1.253 1.00 93.81 113 ILE A N 1
ATOM 919 C CA . ILE A 1 113 ? 0.748 4.226 0.137 1.00 93.81 113 ILE A CA 1
ATOM 920 C C . ILE A 1 113 ? 1.216 2.835 0.538 1.00 93.81 113 ILE A C 1
ATOM 922 O O . ILE A 1 113 ? 2.021 2.680 1.455 1.00 93.81 113 ILE A O 1
ATOM 926 N N . TYR A 1 114 ? 0.744 1.822 -0.175 1.00 94.19 114 TYR A N 1
ATOM 927 C CA . TYR A 1 114 ? 1.162 0.437 -0.004 1.00 94.19 114 TYR A CA 1
ATOM 928 C C . TYR A 1 114 ? 2.261 0.116 -1.010 1.00 94.19 114 TYR A C 1
ATOM 930 O O . TYR A 1 114 ? 2.100 0.363 -2.205 1.00 94.19 114 TYR A O 1
ATOM 938 N N . SER A 1 115 ? 3.382 -0.421 -0.538 1.00 93.31 115 SER A N 1
ATOM 939 C CA . SER A 1 115 ? 4.469 -0.873 -1.402 1.00 93.31 115 SER A CA 1
ATOM 940 C C . SER A 1 115 ? 4.472 -2.380 -1.560 1.00 93.31 115 SER A C 1
ATOM 942 O O . SER A 1 115 ? 4.147 -3.114 -0.633 1.00 93.31 115 SER A O 1
ATOM 944 N N . PHE A 1 116 ? 4.904 -2.826 -2.733 1.00 94.38 116 PHE A N 1
ATOM 945 C CA . PHE A 1 116 ? 5.003 -4.227 -3.106 1.00 94.38 116 PHE A CA 1
ATOM 946 C C . PHE A 1 116 ? 6.323 -4.430 -3.842 1.00 94.38 116 PHE A C 1
ATOM 948 O O . PHE A 1 116 ? 6.434 -4.184 -5.045 1.00 94.38 116 PHE A O 1
ATOM 955 N N . TYR A 1 117 ? 7.356 -4.816 -3.100 1.00 93.06 117 TYR A N 1
ATOM 956 C CA . TYR A 1 117 ? 8.673 -5.106 -3.654 1.00 93.06 117 TYR A CA 1
ATOM 957 C C . TYR A 1 117 ? 8.739 -6.557 -4.119 1.00 93.06 117 TYR A C 1
ATOM 959 O O . TYR A 1 117 ? 8.455 -7.468 -3.343 1.00 93.06 117 TYR A O 1
ATOM 967 N N . ASN A 1 118 ? 9.161 -6.774 -5.363 1.00 94.00 118 ASN A N 1
ATOM 968 C CA . ASN A 1 118 ? 9.305 -8.095 -5.956 1.00 94.00 118 ASN A CA 1
ATOM 969 C C . ASN A 1 118 ? 10.762 -8.589 -5.862 1.00 94.00 118 ASN A C 1
ATOM 971 O O . ASN A 1 118 ? 11.566 -8.287 -6.747 1.00 94.00 118 ASN A O 1
ATOM 975 N N . PRO A 1 119 ? 11.140 -9.385 -4.842 1.00 90.31 119 PRO A N 1
ATOM 976 C CA . PRO A 1 119 ? 12.472 -9.986 -4.783 1.00 90.31 119 PRO A CA 1
ATOM 977 C C . PRO A 1 119 ? 12.640 -11.172 -5.744 1.00 90.31 119 PRO A C 1
ATOM 979 O O . PRO A 1 119 ? 13.747 -11.695 -5.872 1.00 90.31 119 PRO A O 1
ATOM 982 N N . THR A 1 120 ? 11.557 -11.644 -6.367 1.00 89.94 120 THR A N 1
ATOM 983 C CA . THR A 1 120 ? 11.548 -12.884 -7.147 1.00 89.94 120 THR A CA 1
ATOM 984 C C . THR A 1 120 ? 12.064 -12.673 -8.570 1.00 89.94 120 THR A C 1
ATOM 986 O O . THR A 1 120 ? 12.270 -11.550 -9.018 1.00 89.94 120 THR A O 1
ATOM 989 N N . GLY A 1 121 ? 12.250 -13.771 -9.307 1.00 89.56 121 GLY A N 1
ATOM 990 C CA . GLY A 1 121 ? 12.543 -13.740 -10.743 1.00 89.56 121 GLY A CA 1
ATOM 991 C C . GLY A 1 121 ? 11.314 -13.567 -11.645 1.00 89.56 121 GLY A C 1
ATOM 992 O O . GLY A 1 121 ? 11.466 -13.637 -12.862 1.00 89.56 121 GLY A O 1
ATOM 993 N N . ARG A 1 122 ? 10.101 -13.398 -11.093 1.00 90.88 122 ARG A N 1
ATOM 994 C CA . ARG A 1 122 ? 8.877 -13.215 -11.891 1.00 90.88 122 ARG A CA 1
ATOM 995 C C . ARG A 1 122 ? 8.786 -11.784 -12.415 1.00 90.88 122 ARG A C 1
ATOM 997 O O . ARG A 1 122 ? 9.188 -10.849 -11.729 1.00 90.88 122 ARG A O 1
ATOM 1004 N N . ASN A 1 123 ? 8.210 -11.618 -13.603 1.00 92.38 123 ASN A N 1
ATOM 1005 C CA . ASN A 1 123 ? 7.974 -10.294 -14.182 1.00 92.38 123 ASN A CA 1
ATOM 1006 C C . ASN A 1 123 ? 6.754 -9.609 -13.557 1.00 92.38 123 ASN A C 1
ATOM 1008 O O . ASN A 1 123 ? 6.808 -8.445 -13.170 1.00 92.38 123 ASN A O 1
ATOM 1012 N N . ASN A 1 124 ? 5.669 -10.358 -13.383 1.00 92.88 124 ASN A N 1
ATOM 1013 C CA . ASN A 1 124 ? 4.429 -9.838 -12.832 1.00 92.88 124 ASN A CA 1
ATOM 1014 C C . ASN A 1 124 ? 4.257 -10.259 -11.375 1.00 92.88 124 ASN A C 1
ATOM 1016 O O . ASN A 1 124 ? 4.604 -11.381 -10.992 1.00 92.88 124 ASN A O 1
ATOM 1020 N N . ILE A 1 125 ? 3.645 -9.367 -10.603 1.00 94.69 125 ILE A N 1
ATOM 1021 C CA . ILE A 1 125 ? 3.018 -9.687 -9.322 1.00 94.69 125 ILE A CA 1
ATOM 1022 C C . ILE A 1 125 ? 1.508 -9.520 -9.485 1.00 94.69 125 ILE A C 1
ATOM 1024 O O . ILE A 1 125 ? 1.062 -8.678 -10.260 1.00 94.69 125 ILE A O 1
ATOM 1028 N N . THR A 1 126 ? 0.720 -10.318 -8.778 1.00 95.19 126 THR A N 1
ATOM 1029 C CA . THR A 1 126 ? -0.736 -10.191 -8.722 1.00 95.19 126 THR A CA 1
ATOM 1030 C C . THR A 1 126 ? -1.123 -9.610 -7.374 1.00 95.19 126 THR A C 1
ATOM 1032 O O . THR A 1 126 ? -0.743 -10.149 -6.338 1.00 95.19 126 THR A O 1
ATOM 1035 N N . ILE A 1 127 ? -1.908 -8.539 -7.383 1.00 96.88 127 ILE A N 1
ATOM 1036 C CA . ILE A 1 127 ? -2.426 -7.882 -6.184 1.00 96.88 127 ILE A CA 1
ATOM 1037 C C . ILE A 1 127 ? -3.945 -7.866 -6.292 1.00 96.88 127 ILE A C 1
ATOM 1039 O O . ILE A 1 127 ? -4.509 -7.217 -7.168 1.00 96.88 127 ILE A O 1
ATOM 1043 N N . LYS A 1 128 ? -4.627 -8.576 -5.399 1.00 95.19 128 LYS A N 1
ATOM 1044 C CA . LYS A 1 128 ? -6.081 -8.487 -5.242 1.00 95.19 128 LYS A CA 1
ATOM 1045 C C . LYS A 1 128 ? -6.361 -7.783 -3.935 1.00 95.19 128 LYS A C 1
ATOM 1047 O O . LYS A 1 128 ? -5.862 -8.210 -2.897 1.00 95.19 128 LYS A O 1
ATOM 1052 N N . ALA A 1 129 ? -7.143 -6.717 -3.978 1.00 96.44 129 ALA A N 1
ATOM 1053 C CA . ALA A 1 129 ? -7.366 -5.909 -2.795 1.00 96.44 129 ALA A CA 1
ATOM 1054 C C . ALA A 1 129 ? -8.804 -5.412 -2.700 1.00 96.44 129 ALA A C 1
ATOM 1056 O O . ALA A 1 129 ? -9.508 -5.288 -3.704 1.00 96.44 129 ALA A O 1
ATOM 1057 N N . SER A 1 130 ? -9.224 -5.110 -1.475 1.00 94.88 130 SER A N 1
ATOM 1058 C CA . SER A 1 130 ? -10.444 -4.360 -1.210 1.00 94.88 130 SER A CA 1
ATOM 1059 C C . SER A 1 130 ? -10.157 -3.163 -0.321 1.00 94.88 130 SER A C 1
ATOM 1061 O O . SER A 1 130 ? -9.400 -3.306 0.641 1.00 94.8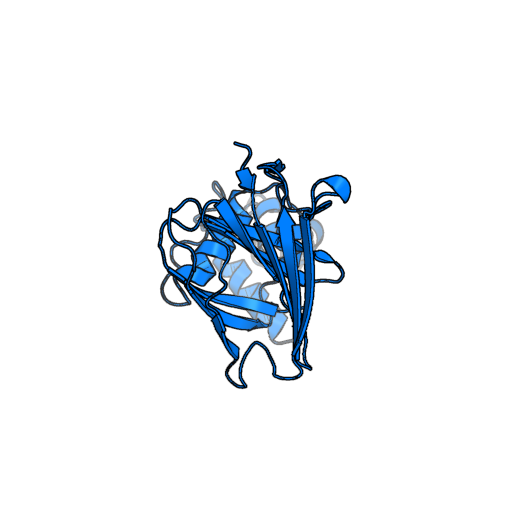8 130 SER A O 1
ATOM 1063 N N . ILE A 1 131 ? -10.817 -2.041 -0.573 1.00 95.25 131 ILE A N 1
ATOM 1064 C CA . ILE A 1 131 ? -10.705 -0.826 0.242 1.00 95.25 131 ILE A CA 1
ATOM 1065 C C . ILE A 1 131 ? -11.900 -0.636 1.169 1.00 95.25 131 ILE A C 1
ATOM 1067 O O . ILE A 1 131 ? -13.019 -1.062 0.878 1.00 95.25 131 ILE A O 1
ATOM 1071 N N . GLU A 1 132 ? -11.668 0.059 2.275 1.00 93.88 132 GLU A N 1
ATOM 1072 C CA . GLU A 1 132 ? -12.714 0.600 3.136 1.00 93.88 132 GLU A CA 1
ATOM 1073 C C . GLU A 1 132 ? -12.351 2.006 3.616 1.00 93.88 132 GLU A C 1
ATOM 1075 O O . GLU A 1 132 ? -11.205 2.440 3.504 1.00 93.88 132 GLU A O 1
ATOM 1080 N N . LYS A 1 133 ? -13.345 2.738 4.128 1.00 93.62 133 LYS A N 1
ATOM 1081 C CA . LYS A 1 133 ? -13.090 4.025 4.781 1.00 93.62 133 LYS A CA 1
ATOM 1082 C C . LYS A 1 133 ? -12.226 3.801 6.015 1.00 93.62 133 LYS A C 1
ATOM 1084 O O . LYS A 1 133 ? -12.489 2.875 6.781 1.00 93.62 133 LYS A O 1
ATOM 1089 N N . ASP A 1 134 ? -11.274 4.693 6.254 1.00 89.44 134 ASP A N 1
ATOM 1090 C CA . ASP A 1 134 ? -10.350 4.610 7.383 1.00 89.44 134 ASP A CA 1
ATOM 1091 C C . ASP A 1 134 ? -11.006 5.009 8.718 1.00 89.44 134 ASP A C 1
ATOM 1093 O O . ASP A 1 134 ? -10.642 5.974 9.383 1.00 89.44 134 ASP A O 1
ATOM 1097 N N . THR A 1 135 ? -12.019 4.254 9.145 1.00 85.56 135 THR A N 1
ATOM 1098 C CA . THR A 1 135 ? -12.749 4.520 10.394 1.00 85.56 135 THR A CA 1
ATOM 1099 C C . THR A 1 135 ? -11.922 4.242 11.648 1.00 85.56 135 THR A C 1
ATOM 1101 O O . THR A 1 135 ? -12.303 4.649 12.745 1.00 85.56 135 THR A O 1
ATOM 1104 N N . GLU A 1 136 ? -10.817 3.509 11.502 1.00 81.88 136 GLU A N 1
ATOM 1105 C CA . GLU A 1 136 ? -9.907 3.177 12.597 1.00 81.88 136 GLU A CA 1
ATOM 1106 C C . GLU A 1 136 ? -8.740 4.154 12.732 1.00 81.88 136 GLU A C 1
ATOM 1108 O O . GLU A 1 136 ? -7.975 4.024 13.690 1.00 81.88 136 GLU A O 1
ATOM 1113 N N . ASP A 1 137 ? -8.656 5.159 11.854 1.00 85.12 137 ASP A N 1
ATOM 1114 C CA . ASP A 1 137 ? -7.631 6.200 11.899 1.00 85.12 137 ASP A CA 1
ATOM 1115 C C . ASP A 1 137 ? -6.218 5.599 11.751 1.00 85.12 137 ASP A C 1
ATOM 1117 O O . ASP A 1 137 ? -5.301 5.870 12.533 1.00 85.12 137 ASP A O 1
ATOM 1121 N N . VAL A 1 138 ? -6.068 4.681 10.787 1.00 89.12 138 VAL A N 1
ATOM 1122 C CA . VAL A 1 138 ? -4.805 4.022 10.425 1.00 89.12 138 VAL A CA 1
ATOM 1123 C C . VAL A 1 138 ? -3.786 5.062 9.980 1.00 89.12 138 VAL A C 1
ATOM 1125 O O . VAL A 1 138 ? -2.643 5.026 10.443 1.00 89.12 138 VAL A O 1
ATOM 1128 N N . TYR A 1 139 ? -4.202 6.015 9.142 1.00 90.25 139 TYR A N 1
ATOM 1129 C CA . TYR A 1 139 ? -3.338 7.099 8.686 1.00 90.25 139 TYR A CA 1
ATOM 1130 C C . TYR A 1 139 ? -2.716 7.856 9.861 1.00 90.25 139 TYR A C 1
ATOM 1132 O O . TYR A 1 139 ? -1.489 7.945 9.959 1.00 90.25 139 TYR A O 1
ATOM 1140 N N . SER A 1 140 ? -3.530 8.346 10.803 1.00 86.81 140 SER A N 1
ATOM 1141 C CA . SER A 1 140 ? -3.014 9.131 11.930 1.00 86.81 140 SER A CA 1
ATOM 1142 C C . SER A 1 140 ? -2.111 8.311 12.847 1.00 86.81 140 SER A C 1
ATOM 1144 O O . SER A 1 140 ? -1.144 8.850 13.385 1.00 86.81 140 SER A O 1
ATOM 1146 N N . GLN A 1 141 ? -2.384 7.012 13.010 1.00 86.44 141 GLN A N 1
ATOM 1147 C CA . GLN A 1 141 ? -1.536 6.121 13.807 1.00 86.44 141 GLN A CA 1
ATOM 1148 C C . GLN A 1 141 ? -0.140 5.973 13.201 1.00 86.44 141 GLN A C 1
ATOM 1150 O O . GLN A 1 141 ? 0.851 6.118 13.914 1.00 86.44 141 GLN A O 1
ATOM 1155 N N . ILE A 1 142 ? -0.049 5.755 11.886 1.00 87.06 142 ILE A N 1
ATOM 1156 C CA . ILE A 1 142 ? 1.247 5.678 11.202 1.00 87.06 142 ILE A CA 1
ATOM 1157 C C . ILE A 1 142 ? 1.907 7.064 11.179 1.00 87.06 142 ILE A C 1
ATOM 1159 O O . ILE A 1 142 ? 3.118 7.168 11.344 1.00 87.06 142 ILE A O 1
ATOM 1163 N N . LYS A 1 143 ? 1.137 8.152 11.041 1.00 87.19 143 LYS A N 1
ATOM 1164 C CA . LYS A 1 143 ? 1.659 9.531 11.029 1.00 87.19 143 LYS A CA 1
ATOM 1165 C C . LYS A 1 143 ? 2.265 9.979 12.341 1.00 87.19 143 LYS A C 1
ATOM 1167 O O . LYS A 1 143 ? 3.246 10.721 12.320 1.00 87.19 143 LYS A O 1
ATOM 1172 N N . ALA A 1 144 ? 1.687 9.560 13.460 1.00 85.81 144 ALA A N 1
ATOM 1173 C CA . ALA A 1 144 ? 2.216 9.876 14.777 1.00 85.81 144 ALA A CA 1
ATOM 1174 C C . ALA A 1 144 ? 3.594 9.233 14.993 1.00 85.81 144 ALA A C 1
ATOM 1176 O O . ALA A 1 144 ? 4.495 9.876 15.530 1.00 85.81 144 ALA A O 1
ATOM 1177 N N . GLU A 1 145 ? 3.768 7.989 14.536 1.00 83.25 145 GLU A N 1
ATOM 1178 C CA . GLU A 1 145 ? 4.998 7.215 14.717 1.00 83.25 145 GLU A CA 1
ATOM 1179 C C . GLU A 1 145 ? 5.422 6.526 13.404 1.00 83.25 145 GLU A C 1
ATOM 1181 O O . GLU A 1 145 ? 5.374 5.301 13.287 1.00 83.25 145 GLU A O 1
ATOM 1186 N N . PRO A 1 146 ? 5.894 7.289 12.397 1.00 78.62 146 PRO A N 1
ATOM 1187 C CA . PRO A 1 146 ? 6.198 6.757 11.062 1.00 78.62 146 PRO A CA 1
ATOM 1188 C C . PRO A 1 146 ? 7.305 5.696 11.084 1.00 78.62 146 PRO A C 1
ATOM 1190 O O . PRO A 1 146 ? 7.330 4.776 10.269 1.00 78.62 146 PRO A O 1
ATOM 1193 N N . ASN A 1 147 ? 8.216 5.785 12.049 1.00 81.12 147 ASN A N 1
ATOM 1194 C CA . ASN A 1 147 ? 9.308 4.831 12.192 1.00 81.12 147 ASN A CA 1
ATOM 1195 C C . ASN A 1 147 ? 8.911 3.557 12.963 1.00 81.12 147 ASN A C 1
ATOM 1197 O O . ASN A 1 147 ? 9.747 2.663 13.104 1.00 81.12 147 ASN A O 1
ATOM 1201 N N . ASP A 1 148 ? 7.670 3.445 13.455 1.00 83.31 148 ASP A N 1
ATOM 1202 C CA . ASP A 1 148 ? 7.208 2.241 14.144 1.00 83.31 148 ASP A CA 1
ATOM 1203 C C . ASP A 1 148 ? 6.929 1.116 13.134 1.00 83.31 148 ASP A C 1
ATOM 1205 O O . ASP A 1 148 ? 5.891 1.029 12.472 1.00 83.31 148 ASP A O 1
ATOM 1209 N N . LEU A 1 149 ? 7.900 0.210 13.023 1.00 80.62 149 LEU A N 1
ATOM 1210 C CA . LEU A 1 149 ? 7.820 -0.969 12.166 1.00 80.62 149 LEU A CA 1
ATOM 1211 C C . LEU A 1 149 ? 6.673 -1.908 12.556 1.00 80.62 149 LEU A C 1
ATOM 1213 O O . LEU A 1 149 ? 6.105 -2.557 11.680 1.0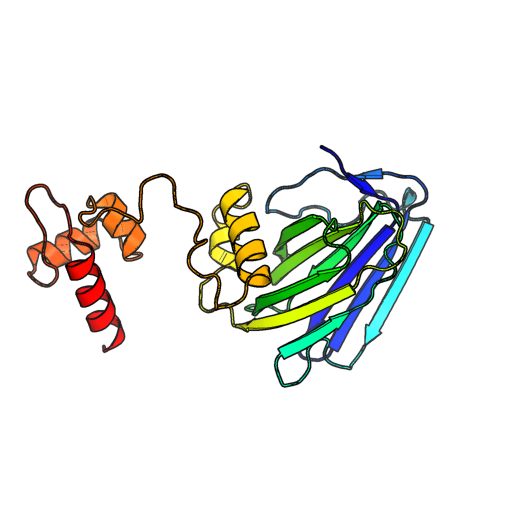0 80.62 149 LEU A O 1
ATOM 1217 N N . ILE A 1 150 ? 6.342 -1.995 13.846 1.00 81.25 150 ILE A N 1
ATOM 1218 C CA . ILE A 1 150 ? 5.329 -2.912 14.369 1.00 81.25 150 ILE A CA 1
ATOM 1219 C C . ILE A 1 150 ? 3.947 -2.457 13.911 1.00 81.25 150 ILE A C 1
ATOM 1221 O O . ILE A 1 150 ? 3.184 -3.281 13.405 1.00 81.25 150 ILE A O 1
ATOM 1225 N N . TRP A 1 151 ? 3.637 -1.164 14.029 1.00 80.81 151 TRP A N 1
ATOM 1226 C CA . TRP A 1 151 ? 2.348 -0.626 13.584 1.00 80.81 151 TRP A CA 1
ATOM 1227 C C . TRP A 1 151 ? 2.134 -0.785 12.084 1.00 80.81 151 TRP A C 1
ATOM 1229 O O . TRP A 1 151 ? 1.086 -1.264 11.654 1.00 80.81 151 TRP A O 1
ATOM 1239 N N . ARG A 1 152 ? 3.147 -0.459 11.282 1.00 85.62 152 ARG A N 1
ATOM 1240 C CA . ARG A 1 152 ? 3.074 -0.584 9.820 1.00 85.62 152 ARG A CA 1
ATOM 1241 C C . ARG A 1 152 ? 2.832 -2.028 9.394 1.00 85.62 152 ARG A C 1
ATOM 1243 O O . ARG A 1 152 ? 1.891 -2.319 8.658 1.00 85.62 152 ARG A O 1
ATOM 1250 N N . GLN A 1 153 ? 3.625 -2.950 9.939 1.00 85.69 153 GLN A N 1
ATOM 1251 C CA . GLN A 1 153 ? 3.481 -4.377 9.655 1.00 85.69 153 GLN A CA 1
ATOM 1252 C C . GLN A 1 153 ? 2.163 -4.946 10.174 1.00 85.69 153 GLN A C 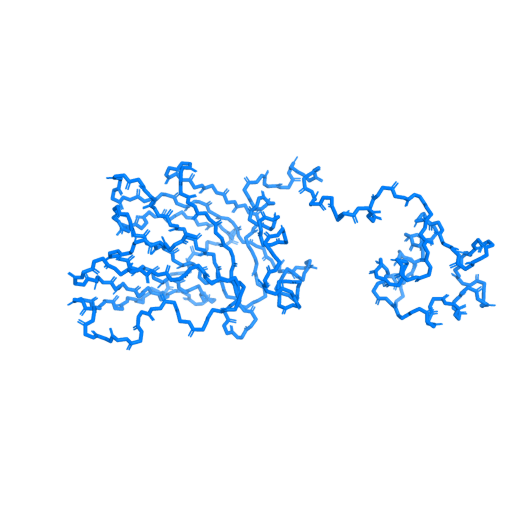1
ATOM 1254 O O . GLN A 1 153 ? 1.601 -5.849 9.558 1.00 85.69 153 GLN A O 1
ATOM 1259 N N . TYR A 1 154 ? 1.637 -4.420 11.277 1.00 88.38 154 TYR A N 1
ATOM 1260 C CA . TYR A 1 154 ? 0.323 -4.810 11.756 1.00 88.38 154 TYR A CA 1
ATOM 1261 C C . TYR A 1 154 ? -0.783 -4.475 10.757 1.00 88.38 154 TYR A C 1
ATOM 1263 O O . TYR A 1 154 ? -1.570 -5.360 10.431 1.00 88.38 154 TYR A O 1
ATOM 1271 N N . PHE A 1 155 ? -0.841 -3.244 10.247 1.00 89.31 155 PHE A N 1
ATOM 1272 C CA . PHE A 1 155 ? -1.905 -2.855 9.319 1.00 89.31 155 PHE A CA 1
ATOM 1273 C C . PHE A 1 155 ? -1.824 -3.616 7.993 1.00 89.31 155 PHE A C 1
ATOM 1275 O O . PHE A 1 155 ? -2.854 -4.049 7.478 1.00 89.31 155 PHE A O 1
ATOM 1282 N N . VAL A 1 156 ? -0.611 -3.883 7.497 1.00 90.75 156 VAL A N 1
ATOM 1283 C CA . VAL A 1 156 ? -0.403 -4.765 6.337 1.00 90.75 156 VAL A CA 1
ATOM 1284 C C . VAL A 1 156 ? -0.923 -6.178 6.621 1.00 90.75 156 VAL A C 1
ATOM 1286 O O . VAL A 1 156 ? -1.722 -6.709 5.851 1.00 90.75 156 VAL A O 1
ATOM 1289 N N . LYS A 1 157 ? -0.543 -6.784 7.754 1.00 88.94 157 LYS A N 1
ATOM 1290 C CA . LYS A 1 157 ? -1.005 -8.133 8.130 1.00 88.94 157 LYS A CA 1
ATOM 1291 C C . LYS A 1 157 ? -2.511 -8.197 8.348 1.00 88.94 157 LYS A C 1
ATOM 1293 O O . LYS A 1 157 ? -3.135 -9.179 7.962 1.00 88.94 157 LYS A O 1
ATOM 1298 N N . ARG A 1 158 ? -3.103 -7.161 8.943 1.00 87.75 158 ARG A N 1
ATOM 1299 C CA . ARG A 1 158 ? -4.552 -7.056 9.132 1.00 87.75 158 ARG A CA 1
ATOM 1300 C C . ARG A 1 158 ? -5.275 -7.068 7.786 1.00 87.75 158 ARG A C 1
ATOM 1302 O O . ARG A 1 158 ? -6.235 -7.818 7.642 1.00 87.75 158 ARG A O 1
ATOM 1309 N N . ALA A 1 159 ? -4.778 -6.316 6.802 1.00 89.69 159 ALA A N 1
ATOM 1310 C CA . ALA A 1 159 ? -5.310 -6.363 5.445 1.00 89.69 159 ALA A CA 1
ATOM 1311 C C . ALA A 1 159 ? -5.128 -7.757 4.815 1.00 89.69 159 ALA A C 1
ATOM 1313 O O . ALA A 1 159 ? -6.047 -8.273 4.190 1.00 89.69 159 ALA A O 1
ATOM 1314 N N . MET A 1 160 ? -3.985 -8.417 5.020 1.00 88.19 160 MET A N 1
ATOM 1315 C CA . MET A 1 160 ? -3.730 -9.744 4.440 1.00 88.19 160 MET A CA 1
ATOM 1316 C C . MET A 1 160 ? -4.590 -10.871 5.027 1.00 88.19 160 MET A C 1
ATOM 1318 O O . MET A 1 160 ? -5.015 -11.774 4.314 1.00 88.19 160 MET A O 1
ATOM 1322 N N . LEU A 1 161 ? -4.865 -10.825 6.330 1.00 79.56 161 LEU A N 1
ATOM 1323 C CA . LEU A 1 161 ? -5.641 -11.853 7.031 1.00 79.56 161 LEU A CA 1
ATOM 1324 C C . LEU A 1 161 ? -7.158 -11.623 6.947 1.00 79.56 161 LEU A C 1
ATOM 1326 O O . LEU A 1 161 ? -7.946 -12.517 7.267 1.00 79.56 161 LEU A O 1
ATOM 1330 N N . GLY A 1 162 ? -7.575 -10.420 6.543 1.00 64.56 162 GLY A N 1
ATOM 1331 C CA . GLY A 1 162 ? -8.966 -9.990 6.545 1.00 64.56 162 GLY A CA 1
ATOM 1332 C C . GLY A 1 162 ? -9.588 -9.933 7.948 1.00 64.56 162 GLY A C 1
ATOM 1333 O O . GLY A 1 162 ? -8.954 -10.163 8.981 1.00 64.56 162 GLY A O 1
ATOM 1334 N N . SER A 1 163 ? -10.890 -9.648 7.995 1.00 50.03 163 SER A N 1
ATOM 1335 C CA . SER A 1 163 ? -11.663 -9.480 9.235 1.00 50.03 163 SER A CA 1
ATOM 1336 C C . SER A 1 163 ? -11.806 -10.749 10.094 1.00 50.03 163 SER A C 1
ATOM 1338 O O . SER A 1 163 ? -12.272 -10.647 11.225 1.00 50.03 163 SER A O 1
ATOM 1340 N N . GLN A 1 164 ? -11.395 -11.927 9.606 1.00 43.44 164 GLN A N 1
ATOM 1341 C CA . GLN A 1 164 ? -11.412 -13.179 10.380 1.00 43.44 164 GLN A CA 1
ATOM 1342 C C . GLN A 1 164 ? -10.095 -13.479 11.124 1.00 43.44 164 GLN A C 1
ATOM 1344 O O . GLN A 1 164 ? -10.048 -14.418 11.915 1.00 43.44 164 GLN A O 1
ATOM 1349 N N . GLY A 1 165 ? -9.045 -12.667 10.943 1.00 41.78 165 GLY A N 1
ATOM 1350 C CA . GLY A 1 165 ? -7.737 -12.839 11.593 1.00 41.78 165 GLY A CA 1
ATOM 1351 C C . GLY A 1 165 ? -7.461 -11.925 12.794 1.00 41.78 165 GLY A C 1
ATOM 1352 O O . GLY A 1 165 ? -6.300 -11.730 13.156 1.00 41.78 165 GLY A O 1
ATOM 1353 N N . SER A 1 166 ? -8.484 -11.327 13.418 1.00 40.34 166 SER A N 1
ATOM 1354 C CA . SER A 1 166 ? -8.323 -10.268 14.435 1.00 40.34 166 SER A CA 1
ATOM 1355 C C . SER A 1 166 ? -7.760 -10.716 15.800 1.00 40.34 166 SER A C 1
ATOM 1357 O O . SER A 1 166 ? -7.946 -10.019 16.797 1.00 40.34 166 SER A O 1
ATOM 1359 N N . THR A 1 167 ? -7.061 -11.848 15.888 1.00 42.16 167 THR A N 1
ATOM 1360 C CA . THR A 1 167 ? -6.226 -12.204 17.051 1.00 42.16 167 THR A CA 1
ATOM 1361 C C . THR A 1 167 ? -4.784 -11.702 16.924 1.00 42.16 167 THR A C 1
ATOM 1363 O O . THR A 1 167 ? -4.025 -11.788 17.885 1.00 42.16 167 THR A O 1
ATOM 1366 N N . LEU A 1 168 ? -4.415 -11.119 15.775 1.00 43.03 168 LEU A N 1
ATOM 1367 C CA . LEU A 1 168 ? -3.081 -10.576 15.489 1.00 43.03 168 LEU A CA 1
ATOM 1368 C C . LEU A 1 168 ? -2.996 -9.045 15.573 1.00 43.03 168 LEU A C 1
ATOM 1370 O O . LEU A 1 168 ? -2.110 -8.452 14.957 1.00 43.03 168 LEU A O 1
ATOM 1374 N N . ALA A 1 169 ? -3.854 -8.398 16.380 1.00 40.31 169 ALA A N 1
ATOM 1375 C CA . ALA A 1 169 ? -3.482 -7.097 16.946 1.00 40.31 169 ALA A CA 1
ATOM 1376 C C . ALA A 1 169 ? -2.040 -7.226 17.452 1.00 40.31 169 ALA A C 1
ATOM 1378 O O . ALA A 1 169 ? -1.763 -8.192 18.178 1.00 40.31 169 ALA A O 1
ATOM 1379 N N . PRO A 1 170 ? -1.104 -6.339 17.057 1.00 36.06 170 PRO A N 1
ATOM 1380 C CA . PRO A 1 170 ? 0.231 -6.447 17.589 1.00 36.06 170 PRO A CA 1
ATOM 1381 C C . PRO A 1 170 ? 0.003 -6.277 19.084 1.00 36.06 170 PRO A C 1
ATOM 1383 O O . PRO A 1 170 ? -0.640 -5.313 19.520 1.00 36.06 170 PRO A O 1
ATOM 1386 N N . LYS A 1 171 ? 0.403 -7.269 19.883 1.00 35.38 171 LYS A N 1
ATOM 1387 C CA . LYS A 1 171 ? 0.413 -7.080 21.324 1.00 35.38 171 LYS A CA 1
ATOM 1388 C C . LYS A 1 171 ? 1.291 -5.854 21.520 1.00 35.38 171 LYS A C 1
ATOM 1390 O O . LYS A 1 171 ? 2.510 -5.981 21.440 1.00 35.38 171 LYS A O 1
ATOM 1395 N N . LYS A 1 172 ? 0.677 -4.673 21.724 1.00 38.66 172 LYS A N 1
ATOM 1396 C CA . LYS A 1 172 ? 1.338 -3.524 22.340 1.00 38.66 172 LYS A CA 1
ATOM 1397 C C . LYS A 1 172 ? 2.093 -4.164 23.472 1.00 38.66 172 LYS A C 1
ATOM 1399 O O . LYS A 1 172 ? 1.440 -4.784 24.318 1.00 38.66 172 LYS A O 1
ATOM 1404 N N . SER A 1 173 ? 3.413 -4.108 23.422 1.00 41.09 173 SER A N 1
ATOM 1405 C CA . SER A 1 173 ? 4.273 -4.525 24.512 1.00 41.09 173 SER A CA 1
ATOM 1406 C C . SER A 1 173 ? 3.600 -4.098 25.827 1.00 41.09 173 SER A C 1
ATOM 1408 O O . SER A 1 173 ? 3.472 -2.920 26.140 1.00 41.09 173 SER A O 1
ATOM 1410 N N . GLY A 1 174 ? 3.005 -5.077 26.516 1.00 42.69 174 GLY A N 1
ATOM 1411 C CA . GLY A 1 174 ? 2.414 -4.970 27.849 1.00 42.69 174 GLY A CA 1
ATOM 1412 C C . GLY A 1 174 ? 1.070 -4.254 28.092 1.00 42.69 174 GLY A C 1
ATOM 1413 O O . GLY A 1 174 ? 0.696 -4.219 29.265 1.00 42.69 174 GLY A O 1
ATOM 1414 N N . ILE A 1 175 ? 0.327 -3.702 27.115 1.00 45.19 175 ILE A N 1
ATOM 1415 C CA . ILE A 1 175 ? -0.833 -2.823 27.456 1.00 45.19 175 ILE A CA 1
ATOM 1416 C C . ILE A 1 175 ? -2.236 -3.459 27.305 1.00 45.19 175 ILE A C 1
ATOM 1418 O O . ILE A 1 175 ? -3.143 -3.045 28.020 1.00 45.19 175 ILE A O 1
ATOM 1422 N N . ILE A 1 176 ? -2.470 -4.484 26.472 1.00 49.38 176 ILE A N 1
ATOM 1423 C CA . ILE A 1 176 ? -3.862 -4.894 26.118 1.00 49.38 176 ILE A CA 1
ATOM 1424 C C . ILE A 1 176 ? -4.303 -6.271 26.678 1.00 49.38 176 ILE A C 1
ATOM 1426 O O . ILE A 1 176 ? -5.306 -6.827 26.249 1.00 49.38 176 ILE A O 1
ATOM 1430 N N . GLU A 1 177 ? -3.638 -6.802 27.706 1.00 52.59 177 GLU A N 1
ATOM 1431 C CA . GLU A 1 177 ? -4.143 -7.971 28.473 1.00 52.59 177 GLU A CA 1
ATOM 1432 C C . GLU A 1 177 ? -4.368 -7.670 29.964 1.00 52.59 177 GLU A C 1
ATOM 1434 O O . GLU A 1 177 ? -4.686 -8.564 30.742 1.00 52.59 177 GLU A O 1
ATOM 1439 N N . LYS A 1 178 ? -4.223 -6.410 30.397 1.00 62.12 178 LYS A N 1
ATOM 1440 C CA . LYS A 1 178 ? -4.492 -6.043 31.790 1.00 62.12 178 LYS A CA 1
ATOM 1441 C C . LYS A 1 178 ? -5.960 -5.673 31.969 1.00 62.12 178 LYS A C 1
ATOM 1443 O O . LYS A 1 178 ? -6.441 -4.708 31.378 1.00 62.12 178 LYS A O 1
ATOM 1448 N N . ASP A 1 179 ? -6.631 -6.363 32.883 1.00 79.62 179 ASP A N 1
ATOM 1449 C CA . ASP A 1 179 ? -7.970 -5.981 33.348 1.00 79.62 179 ASP A CA 1
ATOM 1450 C C . ASP A 1 179 ? -7.973 -4.645 34.103 1.00 79.62 179 ASP A C 1
ATOM 1452 O O . ASP A 1 179 ? -9.014 -3.995 34.226 1.00 79.62 179 ASP A O 1
ATOM 1456 N N . ILE A 1 180 ? -6.808 -4.227 34.615 1.00 87.38 180 ILE A N 1
ATOM 1457 C CA . ILE A 1 180 ? -6.618 -3.004 35.394 1.00 87.38 180 ILE A CA 1
ATOM 1458 C C . ILE A 1 180 ? -5.525 -2.146 34.757 1.00 87.38 180 ILE A C 1
ATOM 1460 O O . ILE A 1 180 ? -4.365 -2.548 34.682 1.00 87.38 180 ILE A O 1
ATOM 1464 N N . LEU A 1 181 ? -5.899 -0.930 34.378 1.00 84.25 181 LEU A N 1
ATOM 1465 C CA . LEU A 1 181 ? -5.056 0.070 33.734 1.00 84.25 181 LEU A CA 1
ATOM 1466 C C . LEU A 1 181 ? -4.691 1.177 34.733 1.00 84.25 181 LEU A C 1
ATOM 1468 O O . LEU A 1 181 ? -5.495 1.567 35.584 1.00 84.25 181 LEU A O 1
ATOM 1472 N N . THR A 1 182 ? -3.476 1.705 34.648 1.00 89.31 182 THR A N 1
ATOM 1473 C CA . THR A 1 182 ? -3.072 2.945 35.330 1.00 89.31 182 THR A CA 1
ATOM 1474 C C . THR A 1 182 ? -3.765 4.159 34.709 1.00 89.31 182 THR A C 1
ATOM 1476 O O . THR A 1 182 ? -4.352 4.066 33.634 1.00 89.31 182 THR A O 1
ATOM 1479 N N . SER A 1 183 ? -3.709 5.324 35.365 1.00 84.50 183 SER A N 1
ATOM 1480 C CA . SER A 1 183 ? -4.316 6.545 34.812 1.00 84.50 183 SER A CA 1
ATOM 1481 C C . SER A 1 183 ? -3.749 6.927 33.439 1.00 84.50 183 SER A C 1
ATOM 1483 O O . SER A 1 183 ? -4.487 7.442 32.605 1.00 84.50 183 SER A O 1
ATOM 1485 N N . ASP A 1 184 ? -2.455 6.685 33.211 1.00 78.25 184 ASP A N 1
ATOM 1486 C CA . ASP A 1 184 ? -1.791 7.008 31.945 1.00 78.25 184 ASP A CA 1
ATOM 1487 C C . ASP A 1 184 ? -2.177 5.995 30.853 1.00 78.25 184 ASP A C 1
ATOM 1489 O O . ASP A 1 184 ? -2.557 6.388 29.753 1.00 78.25 184 ASP A O 1
ATOM 1493 N N . GLU A 1 185 ? -2.218 4.698 31.181 1.00 80.38 185 GLU A N 1
ATOM 1494 C CA . GLU A 1 185 ? -2.718 3.661 30.265 1.00 80.38 185 GLU A CA 1
ATOM 1495 C C . GLU A 1 185 ? -4.209 3.874 29.921 1.00 80.38 185 GLU A C 1
ATOM 1497 O O . GLU A 1 185 ? -4.606 3.741 28.765 1.00 80.38 185 GLU A O 1
ATOM 1502 N N . ALA A 1 186 ? -5.038 4.265 30.896 1.00 84.31 186 ALA A N 1
ATOM 1503 C CA . ALA A 1 186 ? -6.457 4.560 30.692 1.00 84.31 186 ALA A CA 1
ATOM 1504 C C . ALA A 1 186 ? -6.681 5.812 29.825 1.00 84.31 186 ALA A C 1
ATOM 1506 O O . ALA A 1 186 ? -7.618 5.845 29.024 1.00 84.31 186 ALA A O 1
ATOM 1507 N N . ALA A 1 187 ? -5.820 6.829 29.953 1.00 82.25 187 ALA A N 1
ATOM 1508 C CA . ALA A 1 187 ? -5.843 8.032 29.119 1.00 82.25 187 ALA A CA 1
ATOM 1509 C C . ALA A 1 187 ? -5.604 7.687 27.645 1.00 82.25 187 ALA A C 1
ATOM 1511 O O . ALA A 1 187 ? -6.378 8.089 26.773 1.00 82.25 187 ALA A O 1
ATOM 1512 N N . VAL A 1 188 ? -4.595 6.850 27.385 1.00 76.50 188 VAL A N 1
ATOM 1513 C CA . VAL A 1 188 ? -4.315 6.316 26.047 1.00 76.50 188 VAL A CA 1
ATOM 1514 C C . VAL A 1 188 ? -5.480 5.455 25.546 1.00 76.50 188 VAL A C 1
ATOM 1516 O O . VAL A 1 188 ? -5.909 5.617 24.407 1.00 76.50 188 VAL A O 1
ATOM 1519 N N . TYR A 1 189 ? -6.034 4.581 26.394 1.00 80.69 189 TYR A N 1
ATOM 1520 C CA . TYR A 1 189 ? -7.145 3.689 26.036 1.00 80.69 189 TYR A CA 1
ATOM 1521 C C . TYR A 1 189 ? -8.414 4.445 25.620 1.00 80.69 189 TYR A C 1
ATOM 1523 O O . TYR A 1 189 ? -9.039 4.133 24.612 1.00 80.69 189 TYR A O 1
ATOM 1531 N N . THR A 1 190 ? -8.784 5.474 26.380 1.00 79.94 190 THR A N 1
ATOM 1532 C CA . THR A 1 190 ? -10.014 6.256 26.167 1.00 79.94 190 THR A CA 1
ATOM 1533 C C . THR A 1 190 ? -9.829 7.472 25.259 1.00 79.94 190 THR A C 1
ATOM 1535 O O . THR A 1 190 ? -10.772 8.254 25.090 1.00 79.94 190 THR A O 1
ATOM 1538 N N . ARG A 1 191 ? -8.619 7.672 24.712 1.00 79.12 191 ARG A N 1
ATOM 1539 C CA . ARG A 1 191 ? -8.226 8.859 23.930 1.00 79.12 191 ARG A CA 1
ATOM 1540 C C . ARG A 1 191 ? -8.609 10.170 24.637 1.00 79.12 191 ARG A C 1
ATOM 1542 O O . ARG A 1 191 ? -9.156 11.090 24.037 1.00 79.12 191 ARG A O 1
ATOM 1549 N N . SER A 1 192 ? -8.391 10.226 25.949 1.00 82.56 192 SER A N 1
ATOM 1550 C CA . SER A 1 192 ? -8.762 11.356 26.808 1.00 82.56 192 SER A CA 1
ATOM 1551 C C . SER A 1 192 ? -7.581 11.757 27.685 1.00 82.56 192 SER A C 1
ATOM 1553 O O . SER A 1 192 ? -6.739 10.929 28.012 1.00 82.56 192 SER A O 1
ATOM 1555 N N . SER A 1 193 ? -7.505 13.022 28.110 1.00 85.44 193 SER A N 1
ATOM 1556 C CA . SER A 1 193 ? -6.418 13.436 29.005 1.00 85.44 193 SER A CA 1
ATOM 1557 C C . SER A 1 193 ? -6.542 12.764 30.381 1.00 85.44 193 SER A C 1
ATOM 1559 O O . SER A 1 193 ? -7.651 12.561 30.889 1.00 85.44 193 SER A O 1
ATOM 1561 N N . LYS A 1 194 ? -5.407 12.486 31.037 1.00 88.06 194 LYS A N 1
ATOM 1562 C CA . LYS A 1 194 ? -5.358 11.971 32.419 1.00 88.06 194 LYS A CA 1
ATOM 1563 C C . LYS A 1 194 ? -6.218 12.805 33.372 1.00 88.06 194 LYS A C 1
ATOM 1565 O O . LYS A 1 194 ? -6.999 12.262 34.151 1.00 88.06 194 LYS A O 1
ATOM 1570 N N . LYS A 1 195 ? -6.113 14.133 33.263 1.00 88.88 195 LYS A N 1
ATOM 1571 C CA . LYS A 1 195 ? -6.879 15.097 34.064 1.00 88.88 195 LYS A CA 1
ATOM 1572 C C . LYS A 1 195 ? -8.381 14.955 33.822 1.00 88.88 195 LYS A C 1
ATOM 1574 O O . LYS A 1 195 ? -9.166 14.975 34.762 1.00 88.88 195 LYS A O 1
ATOM 1579 N N . THR A 1 196 ? -8.783 14.760 32.570 1.00 85.94 196 THR A N 1
ATOM 1580 C CA . THR A 1 196 ? -10.182 14.545 32.192 1.00 85.94 196 THR A CA 1
ATOM 1581 C C . THR A 1 196 ? -10.742 13.268 32.821 1.00 85.94 196 THR A C 1
ATOM 1583 O O . THR A 1 196 ? -11.825 13.305 33.400 1.00 85.94 196 THR A O 1
ATOM 1586 N N . LEU A 1 197 ? -9.997 12.160 32.782 1.00 88.50 197 LEU A N 1
ATOM 1587 C CA . LEU A 1 197 ? -10.418 10.905 33.416 1.00 88.50 197 LEU A CA 1
ATOM 1588 C C . LEU A 1 197 ? -10.500 11.008 34.938 1.00 88.50 197 LEU A C 1
ATOM 1590 O O . LEU A 1 197 ? -11.458 10.523 35.533 1.00 88.50 197 LEU A O 1
ATOM 1594 N N . GLN A 1 198 ? -9.533 11.677 35.565 1.00 86.44 198 GLN A N 1
ATOM 1595 C CA . GLN A 1 198 ? -9.564 11.940 37.003 1.00 86.44 198 GLN A CA 1
ATOM 1596 C C . GLN A 1 198 ? -10.778 12.789 37.386 1.00 86.44 198 GLN A C 1
ATOM 1598 O O . GLN A 1 198 ? -11.471 12.448 38.337 1.00 86.44 198 GLN A O 1
ATOM 1603 N N . ASN A 1 199 ? -11.109 13.816 36.600 1.00 89.38 199 ASN A N 1
ATOM 1604 C CA . ASN A 1 199 ? -12.312 14.618 36.817 1.00 89.38 199 ASN A CA 1
ATOM 1605 C C . ASN A 1 199 ? -13.591 13.778 36.696 1.00 89.38 199 ASN A C 1
ATOM 1607 O O . ASN A 1 199 ? -14.484 13.907 37.530 1.00 89.38 199 ASN A O 1
ATOM 1611 N N . TYR A 1 200 ? -13.688 12.898 35.693 1.00 87.88 200 TYR A N 1
ATOM 1612 C CA . TYR A 1 200 ? -14.835 11.994 35.564 1.00 87.88 200 TYR A CA 1
ATOM 1613 C C . TYR A 1 200 ? -14.935 11.011 36.730 1.00 87.88 200 TYR A C 1
ATOM 1615 O O . TYR A 1 200 ? -16.042 10.746 37.202 1.00 87.88 200 TYR A O 1
ATOM 1623 N N . ALA A 1 201 ? -13.798 10.528 37.232 1.00 89.19 201 ALA A N 1
ATOM 1624 C CA . ALA A 1 201 ? -13.752 9.678 38.411 1.00 89.19 201 ALA A CA 1
ATOM 1625 C C . ALA A 1 201 ? -14.199 10.420 39.679 1.00 89.19 201 ALA A C 1
ATOM 1627 O O . ALA A 1 201 ? -15.053 9.928 40.410 1.00 89.19 201 ALA A O 1
ATOM 1628 N N . SER A 1 202 ? -13.700 11.639 39.904 1.00 86.94 202 SER A N 1
ATOM 1629 C CA . SER A 1 202 ? -14.108 12.494 41.026 1.00 86.94 202 SER A CA 1
ATOM 1630 C C . SER A 1 202 ? -15.587 12.884 40.973 1.00 86.94 202 SER A C 1
ATOM 1632 O O . SER A 1 202 ? -16.202 13.087 42.013 1.00 86.94 202 SER A O 1
ATOM 1634 N N . GLN A 1 203 ? -16.172 12.965 39.776 1.00 87.50 203 GLN A N 1
ATOM 1635 C CA . GLN A 1 203 ? -17.600 13.235 39.571 1.00 87.50 203 GLN A CA 1
ATOM 1636 C C . GLN A 1 203 ? -18.484 11.978 39.660 1.00 87.50 203 GLN A C 1
ATOM 1638 O O . GLN A 1 203 ? -19.685 12.074 39.415 1.00 87.50 203 GLN A O 1
ATOM 1643 N N . GLY A 1 204 ? -17.917 10.797 39.929 1.00 85.44 204 GLY A N 1
ATOM 1644 C CA . GLY A 1 204 ? -18.654 9.528 39.963 1.00 85.44 204 GLY A CA 1
ATOM 1645 C C . GLY A 1 204 ? -19.166 9.050 38.597 1.00 85.44 204 GLY A C 1
ATOM 1646 O O . GLY A 1 204 ? -19.931 8.093 38.529 1.00 85.44 204 GLY A O 1
ATOM 1647 N N . LYS A 1 205 ? -18.746 9.695 37.501 1.00 85.38 205 LYS A N 1
ATOM 1648 C CA . LYS A 1 205 ? -19.138 9.352 36.121 1.00 85.38 205 LYS A CA 1
ATOM 1649 C C . LYS A 1 205 ? -18.316 8.204 35.539 1.00 85.38 205 LYS A C 1
ATOM 1651 O O . LYS A 1 205 ? -18.715 7.621 34.538 1.00 85.38 205 LYS A O 1
ATOM 1656 N N . LEU A 1 206 ? -17.170 7.910 36.145 1.00 88.94 206 LEU A N 1
ATOM 1657 C CA . LEU A 1 206 ? -16.301 6.799 35.787 1.00 88.94 206 LEU A CA 1
ATOM 1658 C C . LEU A 1 206 ? -15.824 6.110 37.067 1.00 88.94 206 LEU A C 1
ATOM 1660 O O . LEU A 1 206 ? -15.329 6.770 37.977 1.00 88.94 206 LEU A O 1
ATOM 1664 N N . LYS A 1 207 ? -15.955 4.786 37.152 1.00 89.00 207 LYS A N 1
ATOM 1665 C CA . LYS A 1 207 ? -15.477 4.040 38.322 1.00 89.00 207 LYS A CA 1
ATOM 1666 C C . LYS A 1 207 ? -13.950 3.970 38.309 1.00 89.00 207 LYS A C 1
ATOM 1668 O O . LYS A 1 207 ? -13.347 3.602 37.304 1.00 89.00 207 LYS A O 1
ATOM 1673 N N . SER A 1 208 ? -13.328 4.304 39.437 1.00 90.31 208 SER A N 1
ATOM 1674 C CA . SER A 1 208 ? -11.885 4.178 39.647 1.00 90.31 208 SER A CA 1
ATOM 1675 C C . SER A 1 208 ? -11.580 3.279 40.846 1.00 90.31 208 SER A C 1
ATOM 1677 O O . SER A 1 208 ? -12.359 3.152 41.790 1.00 90.31 208 SER A O 1
ATOM 1679 N N . LEU A 1 209 ? -10.430 2.616 40.790 1.00 87.56 209 LEU A N 1
ATOM 1680 C CA . LEU A 1 209 ? -9.860 1.807 41.858 1.00 87.56 209 LEU A CA 1
ATOM 1681 C C . LEU A 1 209 ? -8.869 2.634 42.688 1.00 87.56 209 LEU A C 1
ATOM 1683 O O . LEU A 1 209 ? -8.370 3.679 42.256 1.00 87.56 209 LEU A O 1
ATOM 1687 N N . LYS A 1 210 ? -8.516 2.119 43.875 1.00 80.06 210 LYS A N 1
ATOM 1688 C CA . LYS A 1 210 ? -7.475 2.709 44.732 1.00 80.06 210 LYS A CA 1
ATOM 1689 C C . LYS A 1 210 ? -6.177 2.940 43.942 1.00 80.06 210 LYS A C 1
ATOM 1691 O O . LYS A 1 210 ? -5.725 2.070 43.198 1.00 80.06 210 LYS A O 1
ATOM 1696 N N . GLY A 1 211 ? -5.583 4.120 44.125 1.00 77.31 211 GLY A N 1
ATOM 1697 C CA . GLY A 1 211 ? -4.361 4.533 43.427 1.00 77.31 211 GLY A CA 1
ATOM 1698 C C . GLY A 1 211 ? -4.579 5.078 42.010 1.00 77.31 211 GLY A C 1
ATOM 1699 O O . GLY A 1 211 ? -3.635 5.091 41.228 1.00 77.31 211 GLY A O 1
ATOM 1700 N N . GLY A 1 212 ? -5.801 5.500 41.655 1.00 81.69 212 GLY A N 1
ATOM 1701 C CA . GLY A 1 212 ? -6.083 6.127 40.354 1.00 81.69 212 GLY A CA 1
ATOM 1702 C C . GLY A 1 212 ? -6.054 5.150 39.176 1.00 81.69 212 GLY A C 1
ATOM 1703 O O . GLY A 1 212 ? -5.779 5.543 38.043 1.00 81.69 212 GLY A O 1
ATOM 1704 N N . LYS A 1 213 ? -6.293 3.865 39.444 1.00 88.50 213 LYS A N 1
ATOM 1705 C CA . LYS A 1 213 ? -6.362 2.817 38.421 1.00 88.50 213 LYS A CA 1
ATOM 1706 C C . LYS A 1 213 ? -7.801 2.633 37.942 1.00 88.50 213 LYS A C 1
ATOM 1708 O O . LYS A 1 213 ? -8.737 2.991 38.649 1.00 88.50 213 LYS A O 1
ATOM 1713 N N . PHE A 1 214 ? -7.983 2.042 36.773 1.00 90.06 214 PHE A N 1
ATOM 1714 C CA . PHE A 1 214 ? -9.285 1.850 36.140 1.00 90.06 214 PHE A CA 1
ATOM 1715 C C . PHE A 1 214 ? -9.427 0.409 35.670 1.00 90.06 214 PHE A C 1
ATOM 1717 O O . PHE A 1 214 ? -8.471 -0.155 35.140 1.00 90.06 214 PHE A O 1
ATOM 1724 N N . ARG A 1 215 ? -10.603 -0.203 35.858 1.00 89.56 215 ARG A N 1
ATOM 1725 C CA . ARG A 1 215 ? -10.881 -1.493 35.218 1.00 89.56 215 ARG A CA 1
ATOM 1726 C C . ARG A 1 215 ? -11.245 -1.246 33.770 1.00 89.56 215 ARG A C 1
ATOM 1728 O O . ARG A 1 215 ? -12.005 -0.326 33.478 1.00 89.56 215 ARG A O 1
ATOM 1735 N N . ARG A 1 216 ? -10.762 -2.102 32.879 1.00 84.06 216 ARG A N 1
ATOM 1736 C CA . ARG A 1 216 ? -11.067 -2.000 31.453 1.00 84.06 216 ARG A CA 1
ATOM 1737 C C . ARG A 1 216 ? -12.575 -2.018 31.184 1.00 84.06 216 ARG A C 1
ATOM 1739 O O . ARG A 1 216 ? -13.069 -1.125 30.512 1.00 84.06 216 ARG A O 1
ATOM 1746 N N . LYS A 1 217 ? -13.306 -2.933 31.831 1.00 87.25 217 LYS A N 1
ATOM 1747 C CA . LYS A 1 217 ? -14.773 -3.023 31.739 1.00 87.25 217 LYS A CA 1
ATOM 1748 C C . LYS A 1 217 ? -15.479 -1.700 32.069 1.00 87.25 217 LYS A C 1
ATOM 1750 O O . LYS A 1 217 ? -16.399 -1.309 31.364 1.00 87.25 217 LYS A O 1
ATOM 1755 N N . ASP A 1 218 ? -15.022 -0.993 33.103 1.00 87.56 218 ASP A N 1
ATOM 1756 C CA . ASP A 1 218 ? -15.616 0.291 33.499 1.00 87.56 218 ASP A CA 1
ATOM 1757 C C . ASP A 1 218 ? -15.312 1.401 32.467 1.00 87.56 218 ASP A C 1
ATOM 1759 O O . ASP A 1 218 ? -16.128 2.301 32.264 1.00 87.56 218 ASP A O 1
ATOM 1763 N N . LEU A 1 219 ? -14.152 1.345 31.795 1.00 87.38 219 LEU A N 1
ATOM 1764 C CA . LEU A 1 219 ? -13.814 2.253 30.690 1.00 87.38 219 LEU A CA 1
ATOM 1765 C C . LEU A 1 219 ? -14.634 1.943 29.429 1.00 87.38 219 LEU A C 1
ATOM 1767 O O . LEU A 1 219 ? -15.048 2.875 28.743 1.00 87.38 219 LEU A O 1
ATOM 1771 N N . ASP A 1 220 ? -14.881 0.666 29.138 1.00 84.44 220 ASP A N 1
ATOM 1772 C CA . ASP A 1 220 ? -15.700 0.232 28.002 1.00 84.44 220 ASP A CA 1
ATOM 1773 C C . ASP A 1 220 ? -17.149 0.711 28.158 1.00 84.44 220 ASP A C 1
ATOM 1775 O O . ASP A 1 220 ? -17.672 1.384 27.268 1.00 84.44 220 ASP A O 1
ATOM 1779 N N . GLU A 1 221 ? -17.754 0.481 29.331 1.00 86.31 221 GLU A N 1
ATOM 1780 C CA . GLU A 1 221 ? -19.090 0.992 29.676 1.00 86.31 221 GLU A CA 1
ATOM 1781 C C . GLU A 1 221 ? -19.159 2.525 29.528 1.00 86.31 221 GLU A C 1
ATOM 1783 O O . GLU A 1 221 ? -20.104 3.079 28.959 1.00 86.31 221 GLU A O 1
ATOM 1788 N N . PHE A 1 222 ? -18.125 3.234 29.989 1.00 85.50 222 PHE A N 1
ATOM 1789 C CA . PHE A 1 222 ? -18.035 4.688 29.865 1.00 85.50 222 PHE A CA 1
ATOM 1790 C C . PHE A 1 222 ? -17.967 5.165 28.402 1.00 85.50 222 PHE A C 1
ATOM 1792 O O . PHE A 1 222 ? -18.628 6.142 28.036 1.00 85.50 222 PHE A O 1
ATOM 1799 N N . LEU A 1 223 ? -17.192 4.485 27.552 1.00 82.81 223 LEU A N 1
ATOM 1800 C CA . LEU A 1 223 ? -17.069 4.818 26.131 1.00 82.81 223 LEU A CA 1
ATOM 1801 C C . LEU A 1 223 ? -18.376 4.566 25.368 1.00 82.81 223 LEU A C 1
ATOM 1803 O O . LEU A 1 223 ? -18.747 5.381 24.520 1.00 82.81 223 LEU A O 1
ATOM 1807 N N . GLU A 1 224 ? -19.105 3.497 25.689 1.00 79.44 224 GLU A N 1
ATOM 1808 C CA . GLU A 1 224 ? -20.424 3.230 25.104 1.00 79.44 224 GLU A CA 1
ATOM 1809 C C . GLU A 1 224 ? -21.452 4.304 25.474 1.00 79.44 224 GLU A C 1
ATOM 1811 O O . GLU A 1 224 ? -22.192 4.783 24.610 1.00 79.44 224 GLU A O 1
ATOM 1816 N N . HIS A 1 225 ? -21.468 4.748 26.734 1.00 77.69 225 HIS A N 1
ATOM 1817 C CA . HIS A 1 225 ? -22.342 5.836 27.176 1.00 77.69 225 HIS A CA 1
ATOM 1818 C C . HIS A 1 225 ? -22.025 7.173 26.498 1.00 77.69 225 HIS A C 1
ATOM 1820 O O . HIS A 1 225 ? -22.936 7.968 26.264 1.00 77.69 225 HIS A O 1
ATOM 1826 N N . LYS A 1 226 ? -20.755 7.423 26.163 1.00 74.12 226 LYS A N 1
ATOM 1827 C CA . LYS A 1 226 ? -20.330 8.640 25.461 1.00 74.12 226 LYS A CA 1
ATOM 1828 C C . LYS A 1 226 ? -20.772 8.661 23.994 1.00 74.12 226 LYS A C 1
ATOM 1830 O O . LYS A 1 226 ? -21.023 9.740 23.483 1.00 74.12 226 LYS A O 1
ATOM 1835 N N . LYS A 1 227 ? -20.891 7.502 23.332 1.00 66.31 227 LYS A N 1
ATOM 1836 C CA . LYS A 1 227 ? -21.358 7.398 21.932 1.00 66.31 227 LYS A CA 1
ATOM 1837 C C . LYS A 1 227 ? -22.872 7.581 21.767 1.00 66.31 227 LYS A C 1
ATOM 1839 O O . LYS A 1 227 ? -23.329 7.842 20.662 1.00 66.31 227 LYS A O 1
ATOM 1844 N N . LYS A 1 228 ? -23.650 7.394 22.839 1.00 55.16 228 LYS A N 1
ATOM 1845 C CA . LYS A 1 228 ? -25.120 7.529 22.844 1.00 55.16 228 LYS A CA 1
ATOM 1846 C C . LYS A 1 228 ? -25.610 8.950 23.168 1.00 55.16 228 LYS A C 1
ATOM 1848 O O . LYS A 1 228 ? -26.818 9.157 23.256 1.00 55.16 228 LYS A O 1
ATOM 1853 N N . LYS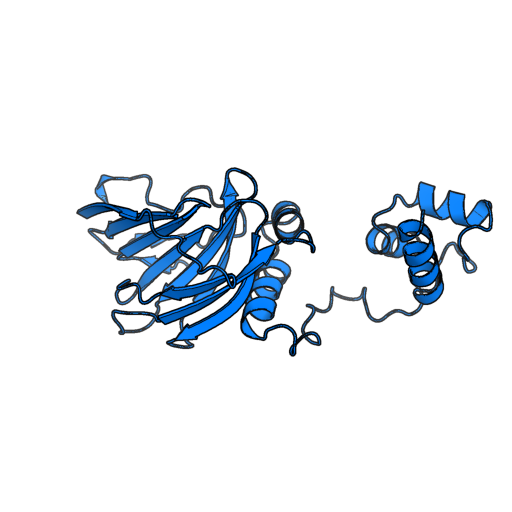 A 1 229 ? -24.697 9.894 23.394 1.00 48.22 229 LYS A N 1
ATOM 1854 C CA . LYS A 1 229 ? -24.969 11.321 23.603 1.00 48.22 229 LYS A CA 1
ATOM 1855 C C . LYS A 1 229 ? -24.410 12.119 22.443 1.00 48.22 229 LYS A C 1
ATOM 1857 O O . LYS A 1 229 ? -25.045 13.141 22.123 1.00 48.22 229 LYS A O 1
#

Radius of gyration: 21.42 Å; chains: 1; bounding box: 46×30×64 Å

Sequence (229 aa):
MSYKLNKIIFERDWDWGYETYTYDLKTEIEFPFAAGMLQQLVPKDKSQISRYKPDISYTPLFNASGLTSLAPDVGPRGIYYLELRPGYNLKQLVVDPEEVATDIYIGEEDTLIYSFYNPTGRNNITIKASIEKDTEDVYSQIKAEPNDLIWRQYFVKRAMLGSQGSTLAPKKSGIIEKDILTSDEAAVYTRSSKKTLQNYASQGKLKSLKGGKFRRKDLDEFLEHKKKK